Protein AF-A0A7Y2ECC3-F1 (afdb_monomer)

Solvent-accessible surface area (backbone atoms only — not comparable to full-atom values): 11759 Å² total; per-residue (Å²): 111,50,50,97,61,67,85,50,42,49,55,40,60,74,84,78,66,87,75,62,54,93,96,54,94,64,68,82,74,49,74,46,76,56,89,83,67,65,79,76,57,66,46,57,36,38,43,61,64,88,77,79,67,99,61,85,62,41,43,89,95,69,40,64,71,30,45,67,50,80,45,74,49,76,59,85,49,48,80,65,73,50,72,47,57,42,48,56,25,43,60,49,58,33,23,77,38,70,95,42,45,78,42,28,69,41,73,76,70,75,48,50,51,32,32,36,30,35,73,39,89,88,53,85,84,56,41,40,29,29,36,32,53,33,91,93,42,42,62,39,56,59,69,70,44,39,36,34,59,40,52,82,83,38,30,49,49,58,81,59,74,56,39,52,40,57,85,71,42,43,26,42,72,78,46,38,32,53,38,72,95,68,23,32,40,40,39,33,30,36,37,53,94,63,33,42,28,38,40,35,38,36,50,115

Radius of gyration: 26.43 Å; Cα contacts (8 Å, |Δi|>4): 432; chains: 1; bounding box: 62×34×68 Å

Foldseek 3Di:
DDKPDPVQWDKPVNVLDDDQDPPGDDDDIDIGGDDDQDPPAKIKDKQFDPDDDPQQPADPPPDSNHGIDIDMDGDPHFDAPCVLQFAKWAKDKAFCDDPRHGDDPCVVVVFGWMWGWDFDPPDPSSFKIFIDTDPPGQDAWDGRWMWGQDGVVQFIHTPDAQTCGRVPFTFGFPGWGDDSVFSKIKTWGDGHPPHIMIMMIGDD

Nearest PDB structures (foldseek):
  5fq3-assembly4_D  TM=5.318E-01  e=2.262E-02  Bacteroides thetaiotaomicron
  4fbo-assembly2_B  TM=3.365E-01  e=3.313E-01  Pseudomonas fluorescens Pf0-1
  4gu8-assembly1_A  TM=2.555E-01  e=1.649E-01  Burkholderia oklahomensis
  9bhs-assembly2_B  TM=3.634E-01  e=1.846E+00  Homo sapiens

Sequence (204 aa):
VTASDPSRFTVEPSNGTLTIPAGQFSADITITPIDNVLVDGNMDIVLEITSGSSVPAGIGGEGLQAATKTITLVDDDCPVDLAQFTGTFDVDEVFTSGLNEGLTLAGAFGQSYQLELTAQPGDATGTKVVITNSPGFDQYIPDGTVFTLQACPGTVDWETNPLNIGLFADMTIEVSTFNEGQGTVIADGPLGGFGPYQFVLSKQ

Secondary structure (DSSP, 8-state):
-EES-GGGEEEESTTS-----TT-S----EEEE---S-----EEEEEE-----SS----TTT-TT--EEEEEEPP------GGGGSEEEEEEEEE-SSTTTT--HHHHHT---EEEEEEPTT-SSS-EEEEEEPTTS---S-TTEEEEEETTTTEEEESSSSEEETTTEEE--SEEEEEGGGTEEEEEEEBTTS-EEEEEEEE-

pLDDT: mean 94.9, std 4.39, range [78.12, 98.81]

Mean predicted aligned error: 5.56 Å

Structure (mmCIF, N/CA/C/O backbone):
data_AF-A0A7Y2ECC3-F1
#
_entry.id   AF-A0A7Y2ECC3-F1
#
loop_
_atom_site.group_PDB
_atom_site.id
_atom_site.type_symbol
_atom_site.label_atom_id
_atom_site.label_alt_id
_atom_site.label_comp_id
_atom_site.label_asym_id
_atom_site.label_entity_id
_atom_site.label_seq_id
_atom_site.pdbx_PDB_ins_code
_atom_site.Cartn_x
_atom_site.Cartn_y
_atom_site.Cartn_z
_atom_site.occupancy
_atom_site.B_iso_or_equiv
_atom_site.auth_seq_id
_atom_site.auth_comp_id
_atom_site.auth_asym_id
_atom_site.auth_atom_id
_atom_site.pdbx_PDB_model_num
ATOM 1 N N . VAL A 1 1 ? 16.654 0.103 -31.855 1.00 91.25 1 VAL A N 1
ATOM 2 C CA . VAL A 1 1 ? 15.725 -0.107 -30.724 1.00 91.25 1 VAL A CA 1
ATOM 3 C C . VAL A 1 1 ? 14.415 0.548 -31.085 1.00 91.25 1 VAL A C 1
ATOM 5 O O . VAL A 1 1 ? 14.443 1.698 -31.508 1.00 91.25 1 VAL A O 1
ATOM 8 N N . THR A 1 2 ? 13.309 -0.177 -30.997 1.00 93.75 2 THR A N 1
ATOM 9 C CA . THR A 1 2 ? 11.970 0.335 -31.309 1.00 93.75 2 THR A CA 1
ATOM 10 C C . THR A 1 2 ? 11.015 0.011 -30.165 1.00 93.75 2 THR A C 1
ATOM 12 O O . THR A 1 2 ? 11.174 -1.003 -29.496 1.00 93.75 2 THR A O 1
ATOM 15 N N . ALA A 1 3 ? 10.056 0.898 -29.918 1.00 96.00 3 ALA A N 1
ATOM 16 C CA . ALA A 1 3 ? 9.007 0.753 -28.911 1.00 96.00 3 ALA A CA 1
ATOM 17 C C . ALA A 1 3 ? 7.821 1.643 -29.313 1.00 96.00 3 ALA A C 1
ATOM 19 O O . ALA A 1 3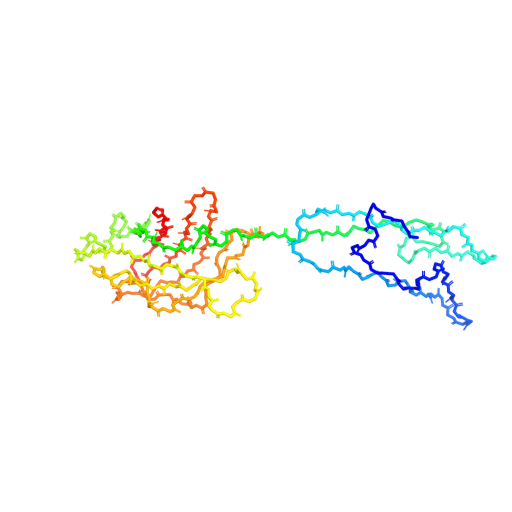 ? 8.002 2.575 -30.104 1.00 96.00 3 ALA A O 1
ATOM 20 N N . SER A 1 4 ? 6.626 1.376 -28.783 1.00 95.31 4 SER A N 1
ATOM 21 C CA . SER A 1 4 ? 5.452 2.232 -29.017 1.00 95.31 4 SER A CA 1
ATOM 22 C C . SER A 1 4 ? 5.589 3.613 -28.374 1.00 95.31 4 SER A C 1
ATOM 24 O O . SER A 1 4 ? 5.059 4.579 -28.916 1.00 95.31 4 SER A O 1
ATOM 26 N N . ASP A 1 5 ? 6.333 3.707 -27.270 1.00 95.62 5 ASP A N 1
ATOM 27 C CA . ASP A 1 5 ? 6.647 4.954 -26.577 1.00 95.62 5 ASP A CA 1
ATOM 28 C C . ASP A 1 5 ? 8.124 4.996 -26.126 1.00 95.62 5 ASP A C 1
ATOM 30 O O . ASP A 1 5 ? 8.483 4.520 -25.047 1.00 95.62 5 ASP A O 1
ATOM 34 N N . PRO A 1 6 ? 9.023 5.575 -26.942 1.00 94.44 6 PRO A N 1
ATOM 35 C CA . PRO A 1 6 ? 10.434 5.727 -26.592 1.00 94.44 6 PRO A CA 1
ATOM 36 C C . PRO A 1 6 ? 10.713 6.708 -25.446 1.00 94.44 6 PRO A C 1
ATOM 38 O O . PRO A 1 6 ? 11.866 6.826 -25.044 1.00 94.44 6 PRO A O 1
ATOM 41 N N . SER A 1 7 ? 9.714 7.447 -24.949 1.00 95.12 7 SER A N 1
ATOM 42 C CA . SER A 1 7 ? 9.914 8.414 -23.864 1.00 95.12 7 SER A CA 1
ATOM 43 C C . SER A 1 7 ? 9.974 7.772 -22.476 1.00 95.12 7 SER A C 1
ATOM 45 O O . SER A 1 7 ? 10.419 8.424 -21.540 1.00 95.12 7 SER A O 1
ATOM 47 N N . ARG A 1 8 ? 9.601 6.490 -22.353 1.00 95.12 8 ARG A N 1
ATOM 48 C CA . ARG A 1 8 ? 9.550 5.735 -21.086 1.00 95.12 8 ARG A CA 1
ATOM 49 C C . ARG A 1 8 ? 10.850 5.006 -20.730 1.00 95.12 8 ARG A C 1
ATOM 51 O O . ARG A 1 8 ? 10.912 4.275 -19.745 1.00 95.12 8 ARG A O 1
ATOM 58 N N . PHE A 1 9 ? 11.901 5.162 -21.532 1.00 96.94 9 PHE A N 1
ATOM 59 C CA . PHE A 1 9 ? 13.217 4.594 -21.248 1.00 96.94 9 PHE A CA 1
ATOM 60 C C . PHE A 1 9 ? 14.331 5.387 -21.921 1.00 96.94 9 PHE A C 1
ATOM 62 O O . PHE A 1 9 ? 14.126 6.130 -22.877 1.00 96.94 9 PHE A O 1
ATOM 69 N N . THR A 1 10 ? 15.551 5.172 -21.448 1.00 97.12 10 THR A N 1
ATOM 70 C CA . THR A 1 10 ? 16.769 5.605 -22.134 1.00 97.12 10 THR A CA 1
ATOM 71 C C . THR A 1 10 ? 17.561 4.397 -22.613 1.00 97.12 10 THR A C 1
ATOM 73 O O . THR A 1 10 ? 17.442 3.300 -22.063 1.00 97.12 10 THR A O 1
ATOM 76 N N . VAL A 1 11 ? 18.357 4.591 -23.666 1.00 96.75 11 VAL A N 1
ATOM 77 C CA . VAL A 1 11 ? 19.237 3.562 -24.228 1.00 96.75 11 VAL A CA 1
ATOM 78 C C . VAL A 1 11 ? 20.647 4.110 -24.320 1.00 96.75 11 VAL A C 1
ATOM 80 O O . VAL A 1 11 ? 20.847 5.191 -24.873 1.00 96.75 11 VAL A O 1
ATOM 83 N N . GLU A 1 12 ? 21.616 3.326 -23.858 1.00 96.06 12 GLU A N 1
ATOM 84 C CA . GLU A 1 12 ? 23.037 3.583 -24.063 1.00 96.06 12 GLU A CA 1
ATOM 85 C C . GLU A 1 12 ? 23.709 2.348 -24.695 1.00 96.06 12 GLU A C 1
ATOM 87 O O . GLU A 1 12 ? 23.548 1.245 -24.169 1.00 96.06 12 GLU A O 1
ATOM 92 N N . PRO A 1 13 ? 24.441 2.481 -25.820 1.00 94.81 13 PRO A N 1
ATOM 93 C CA . PRO A 1 13 ? 24.731 3.715 -26.548 1.00 94.81 13 PRO A CA 1
ATOM 94 C C . PRO A 1 13 ? 23.525 4.290 -27.304 1.00 94.81 13 PRO A C 1
ATOM 96 O O . PRO A 1 13 ? 22.873 3.611 -28.100 1.00 94.81 13 PRO A O 1
ATOM 99 N N . SER A 1 14 ? 23.273 5.585 -27.107 1.00 92.62 14 SER A N 1
ATOM 100 C CA . SER A 1 14 ? 22.143 6.305 -27.723 1.00 92.62 14 SER A CA 1
ATOM 101 C C . SER A 1 14 ? 22.255 6.495 -29.244 1.00 92.62 14 SER A C 1
ATOM 103 O O . SER A 1 14 ? 21.263 6.767 -29.918 1.00 92.62 14 SER A O 1
ATOM 105 N N . ASN A 1 15 ? 23.450 6.316 -29.819 1.00 91.31 15 ASN A N 1
ATOM 106 C CA . ASN A 1 15 ? 23.702 6.470 -31.257 1.00 91.31 15 ASN A CA 1
ATOM 107 C C . ASN A 1 15 ? 23.331 5.230 -32.098 1.00 91.31 15 ASN A C 1
ATOM 109 O O . ASN A 1 15 ? 23.541 5.231 -33.312 1.00 91.31 15 ASN A O 1
ATOM 113 N N . GLY A 1 16 ? 22.837 4.158 -31.468 1.00 89.50 16 GLY A N 1
ATOM 114 C CA . GLY A 1 16 ? 22.443 2.923 -32.150 1.00 89.50 16 GLY A CA 1
ATOM 115 C C . GLY A 1 16 ? 23.604 2.099 -32.719 1.00 89.50 16 GLY A C 1
ATOM 116 O O . GLY A 1 16 ? 23.362 1.177 -33.492 1.00 89.50 16 GLY A O 1
ATOM 117 N N . THR A 1 17 ? 24.853 2.410 -32.357 1.00 90.94 17 THR A N 1
ATOM 118 C CA . THR A 1 17 ? 26.044 1.655 -32.766 1.00 90.94 17 THR A CA 1
ATOM 119 C C . THR A 1 17 ? 26.731 1.063 -31.545 1.00 90.94 17 THR A C 1
ATOM 121 O O . THR A 1 17 ? 27.202 1.789 -30.674 1.00 90.94 17 THR A O 1
ATOM 124 N N . LEU A 1 18 ? 26.861 -0.262 -31.515 1.00 92.19 18 LEU A N 1
ATOM 125 C CA . LEU A 1 18 ? 27.585 -0.977 -30.470 1.00 92.19 18 LEU A CA 1
ATOM 126 C C . LEU A 1 18 ? 28.941 -1.451 -31.006 1.00 92.19 18 LEU A C 1
ATOM 128 O O . LEU A 1 18 ? 29.005 -2.133 -32.027 1.00 92.19 18 LEU A O 1
ATOM 132 N N . THR A 1 19 ? 30.029 -1.103 -30.318 1.00 92.00 19 THR A N 1
ATOM 133 C CA . THR A 1 19 ? 31.384 -1.557 -30.668 1.00 92.00 19 THR A CA 1
ATOM 134 C C . THR A 1 19 ? 31.859 -2.585 -29.653 1.00 92.00 19 THR A C 1
ATOM 136 O O . THR A 1 19 ? 31.941 -2.275 -28.470 1.00 92.00 19 THR A O 1
ATOM 139 N N . ILE A 1 20 ? 32.230 -3.778 -30.121 1.00 92.25 20 ILE A N 1
ATOM 140 C CA . ILE A 1 20 ? 32.943 -4.776 -29.314 1.00 92.25 20 ILE A CA 1
ATOM 141 C C . ILE A 1 20 ? 34.449 -4.499 -29.462 1.00 92.25 20 ILE A C 1
ATOM 143 O O . ILE A 1 20 ? 34.971 -4.629 -30.574 1.00 92.25 20 ILE A O 1
ATOM 147 N N . PRO A 1 21 ? 35.165 -4.076 -28.401 1.00 92.00 21 PRO A N 1
ATOM 148 C CA . PRO A 1 21 ? 36.587 -3.758 -28.499 1.00 92.00 21 PRO A CA 1
ATOM 149 C C . PRO A 1 21 ? 37.442 -4.976 -28.869 1.00 92.00 21 PRO A C 1
ATOM 151 O O . PRO A 1 21 ? 37.099 -6.119 -28.566 1.00 92.00 21 PRO A O 1
ATOM 154 N N . ALA A 1 22 ? 38.606 -4.738 -29.478 1.00 91.00 22 ALA A N 1
ATOM 155 C CA . ALA A 1 22 ? 39.544 -5.811 -29.795 1.00 91.00 22 ALA A CA 1
ATOM 156 C C . ALA A 1 22 ? 39.944 -6.592 -28.529 1.00 91.00 22 ALA A C 1
ATOM 158 O O . ALA A 1 22 ? 40.306 -6.006 -27.509 1.00 91.00 22 ALA A O 1
ATOM 159 N N . GLY A 1 23 ? 39.882 -7.921 -28.611 1.00 92.75 23 GLY A N 1
ATOM 160 C CA . GLY A 1 23 ? 40.144 -8.812 -27.478 1.00 92.75 23 GLY A CA 1
ATOM 161 C C . GLY A 1 23 ? 38.952 -9.028 -26.538 1.00 92.75 23 GLY A C 1
ATOM 162 O O . GLY A 1 23 ? 39.093 -9.799 -25.594 1.00 92.75 23 GLY A O 1
ATOM 163 N N . GLN A 1 24 ? 37.798 -8.401 -26.794 1.00 94.38 24 GLN A N 1
ATOM 164 C CA . GLN A 1 24 ? 36.543 -8.661 -26.081 1.00 94.38 24 GLN A CA 1
ATOM 165 C C . GLN A 1 24 ? 35.607 -9.559 -26.897 1.00 94.38 24 GLN A C 1
ATOM 167 O O . GLN A 1 24 ? 35.694 -9.622 -28.124 1.00 94.38 24 GLN A O 1
ATOM 172 N N . PHE A 1 25 ? 34.701 -10.246 -26.198 1.00 90.38 25 PHE A N 1
ATOM 173 C CA . PHE A 1 25 ? 33.687 -11.122 -26.802 1.00 90.38 25 PHE A CA 1
ATOM 174 C C . PHE A 1 25 ? 32.274 -10.528 -26.776 1.00 90.38 25 PHE A C 1
ATOM 176 O O . PHE A 1 25 ? 31.393 -11.026 -27.471 1.00 90.38 25 PHE A O 1
ATOM 183 N N . SER A 1 26 ? 32.054 -9.476 -25.990 1.00 92.94 26 SER A N 1
ATOM 184 C CA . SER A 1 26 ? 30.759 -8.822 -25.830 1.00 92.94 26 SER A CA 1
ATOM 185 C C . SER A 1 26 ? 30.927 -7.323 -25.598 1.00 92.94 26 SER A C 1
ATOM 187 O O . SER A 1 26 ? 32.009 -6.834 -25.269 1.00 92.94 26 SER A O 1
ATOM 189 N N . ALA A 1 27 ? 29.828 -6.608 -25.789 1.00 93.75 27 ALA A N 1
ATOM 190 C CA . ALA A 1 27 ? 29.618 -5.243 -25.344 1.00 93.75 27 ALA A CA 1
ATOM 191 C C . ALA A 1 27 ? 28.153 -5.127 -24.912 1.00 93.75 27 ALA A C 1
ATOM 193 O O . ALA A 1 27 ? 27.316 -5.909 -25.374 1.00 93.75 27 ALA A O 1
ATOM 194 N N . ASP A 1 28 ? 27.859 -4.166 -24.046 1.00 94.31 28 ASP A N 1
ATOM 195 C CA . ASP A 1 28 ? 26.548 -4.053 -23.416 1.00 94.31 28 ASP A CA 1
ATOM 196 C C . ASP A 1 28 ? 25.720 -2.925 -24.035 1.00 94.31 28 ASP A C 1
ATOM 198 O O . ASP A 1 28 ? 26.243 -1.881 -24.430 1.00 94.31 28 ASP A O 1
ATOM 202 N N . ILE A 1 29 ? 24.410 -3.156 -24.101 1.00 93.81 29 ILE A N 1
ATOM 203 C CA . ILE A 1 29 ? 23.403 -2.120 -24.325 1.00 93.81 29 ILE A CA 1
ATOM 204 C C . ILE A 1 29 ? 22.640 -1.989 -23.014 1.00 93.81 29 ILE A C 1
ATOM 206 O O . ILE A 1 29 ? 22.035 -2.958 -22.554 1.00 93.81 29 ILE A O 1
ATOM 210 N N . THR A 1 30 ? 22.655 -0.799 -22.430 1.00 95.50 30 THR A N 1
ATOM 211 C CA . THR A 1 30 ? 21.897 -0.494 -21.220 1.00 95.50 30 THR A CA 1
ATOM 212 C C . THR A 1 30 ? 20.567 0.121 -21.616 1.00 95.50 30 THR A C 1
ATOM 214 O O . THR A 1 30 ? 20.534 1.136 -22.311 1.00 95.50 30 THR A O 1
ATOM 217 N N . ILE A 1 31 ? 19.475 -0.489 -21.164 1.00 95.25 31 ILE A N 1
ATOM 218 C CA . ILE A 1 31 ? 18.131 0.081 -21.233 1.00 95.25 31 ILE A CA 1
ATOM 219 C C . ILE A 1 31 ? 17.732 0.442 -19.809 1.00 95.25 31 ILE A C 1
ATOM 221 O O . ILE A 1 31 ? 17.683 -0.439 -18.952 1.00 95.25 31 ILE A O 1
ATOM 225 N N . THR A 1 32 ? 17.451 1.718 -19.566 1.00 96.50 32 THR A N 1
ATOM 226 C CA . THR A 1 32 ? 17.039 2.212 -18.248 1.00 96.50 32 THR A CA 1
ATOM 227 C C . THR A 1 32 ? 15.596 2.698 -18.339 1.00 96.50 32 THR A C 1
ATOM 229 O O . THR A 1 32 ? 15.369 3.710 -19.012 1.00 96.50 32 THR A O 1
ATOM 232 N N . PRO A 1 33 ? 14.629 2.004 -17.710 1.00 96.25 33 PRO A N 1
ATOM 233 C CA . PRO A 1 33 ? 13.256 2.491 -17.586 1.00 96.25 33 PRO A CA 1
ATOM 234 C C . PRO A 1 33 ? 13.215 3.855 -16.888 1.00 96.25 33 PRO A C 1
ATOM 236 O O . PRO A 1 33 ? 14.070 4.149 -16.049 1.00 96.25 33 PRO A O 1
ATOM 239 N N . ILE A 1 34 ? 12.238 4.687 -17.239 1.00 95.81 34 ILE A N 1
ATOM 240 C CA . ILE A 1 34 ? 11.955 5.944 -16.545 1.00 95.81 34 ILE A CA 1
ATOM 241 C C . ILE A 1 34 ? 10.715 5.725 -15.684 1.00 95.81 34 ILE A C 1
ATOM 243 O O . ILE A 1 34 ? 9.610 5.604 -16.207 1.00 95.81 34 ILE A O 1
ATOM 247 N N . ASP A 1 35 ? 10.946 5.666 -14.377 1.00 91.88 35 ASP A N 1
ATOM 248 C CA . ASP A 1 35 ? 9.913 5.523 -13.353 1.00 91.88 35 ASP A CA 1
ATOM 249 C C . ASP A 1 35 ? 9.017 6.772 -13.294 1.00 91.88 35 ASP A C 1
ATOM 251 O O . ASP A 1 35 ? 9.516 7.901 -13.430 1.00 91.88 35 ASP A O 1
ATOM 255 N N . ASN A 1 36 ? 7.705 6.580 -13.146 1.00 88.69 36 ASN A N 1
ATOM 256 C CA . ASN A 1 36 ? 6.743 7.675 -13.071 1.00 88.69 36 ASN A CA 1
ATOM 257 C C . ASN A 1 36 ? 5.558 7.354 -12.129 1.00 88.69 36 ASN A C 1
ATOM 259 O O . ASN A 1 36 ? 5.802 6.805 -11.069 1.00 88.69 36 ASN A O 1
ATOM 263 N N . VAL A 1 37 ? 4.357 7.891 -12.383 1.00 84.94 37 VAL A N 1
ATOM 264 C CA . VAL A 1 37 ? 3.155 7.680 -11.533 1.00 84.94 37 VAL A CA 1
ATOM 265 C C . VAL A 1 37 ? 1.890 7.441 -12.368 1.00 84.94 37 VAL A C 1
ATOM 267 O O . VAL A 1 37 ? 0.762 7.535 -11.872 1.00 84.94 37 VAL A O 1
ATOM 270 N N . LEU A 1 38 ? 2.050 7.276 -13.679 1.00 89.12 38 LEU A N 1
ATOM 271 C CA . LEU A 1 38 ? 0.967 7.217 -14.644 1.00 89.12 38 LEU A CA 1
ATOM 272 C C . LEU A 1 38 ? 0.729 5.765 -15.013 1.00 89.12 38 LEU A C 1
ATOM 274 O O . LEU A 1 38 ? 1.624 5.095 -15.501 1.00 89.12 38 LEU A O 1
ATOM 278 N N . VAL A 1 39 ? -0.528 5.341 -14.919 1.00 91.06 39 VAL A N 1
ATOM 279 C CA . VAL A 1 39 ? -0.952 4.032 -15.423 1.00 91.06 39 VAL A CA 1
ATOM 280 C C . VAL A 1 39 ? -0.979 4.071 -16.949 1.00 91.06 39 VAL A C 1
ATOM 282 O O . VAL A 1 39 ? -1.996 4.395 -17.572 1.00 91.06 39 VAL A O 1
ATOM 285 N N . ASP A 1 40 ? 0.165 3.798 -17.557 1.00 92.00 40 ASP A N 1
ATOM 286 C CA . ASP A 1 40 ? 0.379 3.815 -19.002 1.00 92.00 40 ASP A CA 1
ATOM 287 C C . ASP A 1 40 ? 0.584 2.401 -19.583 1.00 92.00 40 ASP A C 1
ATOM 289 O O . ASP A 1 40 ? 0.674 2.231 -20.805 1.00 92.00 40 ASP A O 1
ATOM 293 N N . GLY A 1 41 ? 0.543 1.379 -18.721 1.00 93.19 41 GLY A N 1
ATOM 294 C CA . GLY A 1 41 ? 0.499 -0.034 -19.066 1.00 93.19 41 GLY A CA 1
ATOM 295 C C . GLY A 1 41 ? 1.826 -0.602 -19.566 1.00 93.19 41 GLY A C 1
ATOM 296 O O . GLY A 1 41 ? 2.784 0.107 -19.882 1.00 93.19 41 GLY A O 1
ATOM 297 N N . ASN A 1 42 ? 1.888 -1.930 -19.664 1.00 95.62 42 ASN A N 1
ATOM 298 C CA . ASN A 1 42 ? 3.091 -2.615 -20.136 1.00 95.62 42 ASN A CA 1
ATOM 299 C C . ASN A 1 42 ? 3.408 -2.257 -21.591 1.00 95.62 42 ASN A C 1
ATOM 301 O O . ASN A 1 42 ? 2.515 -2.097 -22.427 1.00 95.62 42 ASN A O 1
ATOM 305 N N . MET A 1 43 ? 4.696 -2.226 -21.915 1.00 96.12 43 MET A N 1
ATOM 306 C CA . MET A 1 43 ? 5.175 -1.923 -23.256 1.00 96.12 43 MET A CA 1
ATOM 307 C C . MET A 1 43 ? 6.344 -2.820 -23.643 1.00 96.12 43 MET A C 1
ATOM 309 O O . MET A 1 43 ? 7.224 -3.101 -22.837 1.00 96.12 43 MET A O 1
ATOM 313 N N . ASP A 1 44 ? 6.406 -3.196 -24.916 1.00 97.44 44 ASP A N 1
ATOM 314 C CA . ASP A 1 44 ? 7.536 -3.933 -25.466 1.00 97.44 44 ASP A CA 1
ATOM 315 C C . ASP A 1 44 ? 8.577 -3.005 -26.107 1.00 97.44 44 ASP A C 1
ATOM 317 O O . ASP A 1 44 ? 8.268 -2.130 -26.921 1.00 97.44 44 ASP A O 1
ATOM 321 N N . ILE A 1 45 ? 9.839 -3.266 -25.781 1.00 97.06 45 ILE A N 1
ATOM 322 C CA . ILE A 1 45 ? 11.025 -2.734 -26.439 1.00 97.06 45 ILE A CA 1
ATOM 323 C C . ILE A 1 45 ? 11.629 -3.839 -27.299 1.00 97.06 45 ILE A C 1
ATOM 325 O O . ILE A 1 45 ? 11.996 -4.906 -26.807 1.00 97.06 45 ILE A O 1
ATOM 329 N N . VAL A 1 46 ? 11.804 -3.565 -28.586 1.00 95.69 46 VAL A N 1
ATOM 330 C CA . VAL A 1 46 ? 12.444 -4.476 -29.531 1.00 95.69 46 VAL A CA 1
ATOM 331 C C . VAL A 1 46 ? 13.869 -4.006 -29.816 1.00 95.69 46 VAL A C 1
ATOM 333 O O . VAL A 1 46 ? 14.123 -2.922 -30.357 1.00 95.69 46 VAL A O 1
ATOM 336 N N . LEU A 1 47 ? 14.827 -4.851 -29.446 1.00 93.81 47 LEU A N 1
ATOM 337 C CA . LEU A 1 47 ? 16.215 -4.765 -29.873 1.00 93.81 47 LEU A CA 1
ATOM 338 C C . LEU A 1 47 ? 16.368 -5.526 -31.185 1.00 93.81 47 LEU A C 1
ATOM 340 O O . LEU A 1 47 ? 16.005 -6.696 -31.256 1.00 93.81 47 LEU A O 1
ATOM 344 N N . GLU A 1 48 ? 16.934 -4.877 -32.200 1.00 93.56 48 GLU A N 1
ATOM 345 C CA . GLU A 1 48 ? 17.212 -5.483 -33.502 1.00 93.56 48 GLU A CA 1
ATOM 346 C C . GLU A 1 48 ? 18.634 -5.133 -33.957 1.00 93.56 48 GLU A C 1
ATOM 348 O O . GLU A 1 48 ? 19.020 -3.960 -33.971 1.00 93.56 48 GLU A O 1
ATOM 353 N N . ILE A 1 49 ? 19.404 -6.149 -34.346 1.00 91.62 49 ILE A N 1
ATOM 354 C CA . ILE A 1 49 ? 20.690 -6.005 -35.028 1.00 91.62 49 ILE A CA 1
ATOM 355 C C . ILE A 1 49 ? 20.400 -5.865 -36.524 1.00 91.62 49 ILE A C 1
ATOM 357 O O . ILE A 1 49 ? 20.180 -6.848 -37.226 1.00 91.62 49 ILE A O 1
ATOM 361 N N . THR A 1 50 ? 20.402 -4.631 -37.020 1.00 89.12 50 THR A N 1
ATOM 362 C CA . THR A 1 50 ? 20.076 -4.325 -38.425 1.00 89.12 50 THR A CA 1
ATOM 363 C C . THR A 1 50 ? 21.271 -4.459 -39.366 1.00 89.12 50 THR A C 1
ATOM 365 O O . THR A 1 50 ? 21.113 -4.625 -40.574 1.00 89.12 50 THR A O 1
ATOM 368 N N . SER A 1 51 ? 22.486 -4.373 -38.827 1.00 83.94 51 SER A N 1
ATOM 369 C CA . SER A 1 51 ? 23.733 -4.559 -39.564 1.00 83.94 51 SER A CA 1
ATOM 370 C C . SER A 1 51 ? 24.851 -4.977 -38.613 1.00 83.94 51 SER A C 1
ATOM 372 O O . SER A 1 51 ? 24.812 -4.679 -37.419 1.00 83.94 51 SER A O 1
ATOM 374 N N . GLY A 1 52 ? 25.842 -5.693 -39.140 1.00 79.38 52 GLY A N 1
ATOM 375 C CA . GLY A 1 52 ? 26.971 -6.200 -38.369 1.00 79.38 52 GLY A CA 1
ATOM 376 C C . GLY A 1 52 ? 28.254 -6.239 -39.191 1.00 79.38 52 GLY A C 1
ATOM 377 O O . GLY A 1 52 ? 28.266 -5.943 -40.387 1.00 79.38 52 GLY A O 1
ATOM 378 N N . SER A 1 53 ? 29.353 -6.602 -38.532 1.00 78.12 53 SER A N 1
ATOM 379 C CA . SER A 1 53 ? 30.627 -6.862 -39.206 1.00 78.12 53 SER A CA 1
ATOM 380 C C . SER A 1 53 ? 30.604 -8.210 -39.948 1.00 78.12 53 SER A C 1
ATOM 382 O O . SER A 1 53 ? 29.631 -8.956 -39.882 1.00 78.12 53 SER A O 1
ATOM 384 N N . SER A 1 54 ? 31.701 -8.574 -40.618 1.00 80.50 54 SER A N 1
ATOM 385 C CA . SER A 1 54 ? 31.867 -9.916 -41.203 1.00 80.50 54 SER A CA 1
ATOM 386 C C . SER A 1 54 ? 31.959 -11.042 -40.162 1.00 80.50 54 SER A C 1
ATOM 388 O O . SER A 1 54 ? 31.979 -12.214 -40.531 1.00 80.50 54 SER A O 1
ATOM 390 N N . VAL A 1 55 ? 32.078 -10.702 -38.875 1.00 81.81 55 VAL A N 1
ATOM 391 C CA . VAL A 1 55 ? 32.093 -11.656 -37.764 1.00 81.81 55 VAL A CA 1
ATOM 392 C C . VAL A 1 55 ? 30.655 -11.873 -37.280 1.00 81.81 55 VAL A C 1
ATOM 394 O O . VAL A 1 55 ? 29.986 -10.882 -36.975 1.00 81.81 55 VAL A O 1
ATOM 397 N N . PRO A 1 56 ? 30.176 -13.131 -37.177 1.00 83.75 56 PRO A N 1
ATOM 398 C CA . PRO A 1 56 ? 28.866 -13.425 -36.608 1.00 83.75 56 PRO A CA 1
ATOM 399 C C . PRO A 1 56 ? 28.736 -12.857 -35.194 1.00 83.75 56 PRO A C 1
ATOM 401 O O . PRO A 1 56 ? 29.582 -13.112 -34.336 1.00 83.75 56 PRO A O 1
ATOM 404 N N . ALA A 1 57 ? 27.669 -12.101 -34.967 1.00 87.38 57 ALA A N 1
ATOM 405 C CA . ALA A 1 57 ? 27.299 -11.557 -33.673 1.00 87.38 57 ALA A CA 1
ATOM 406 C C . ALA A 1 57 ? 25.799 -11.770 -33.459 1.00 87.38 57 ALA A C 1
ATOM 408 O O . ALA A 1 57 ? 25.016 -11.753 -34.410 1.00 87.38 57 ALA A O 1
ATOM 409 N N . GLY A 1 58 ? 25.411 -11.949 -32.203 1.00 90.00 58 GLY A N 1
ATOM 410 C CA . GLY A 1 58 ? 24.021 -12.110 -31.814 1.00 90.00 58 GLY A CA 1
ATOM 411 C C . GLY A 1 58 ? 23.788 -11.608 -30.399 1.00 90.00 58 GLY A C 1
ATOM 412 O O . GLY A 1 58 ? 24.723 -11.212 -29.700 1.00 90.00 58 GLY A O 1
ATOM 413 N N . ILE A 1 59 ? 22.528 -11.599 -29.991 1.00 90.62 59 ILE A N 1
ATOM 414 C CA . ILE A 1 59 ? 22.129 -11.085 -28.684 1.00 90.62 59 ILE A CA 1
ATOM 415 C C . ILE A 1 59 ? 22.531 -12.077 -27.584 1.00 90.62 59 ILE A C 1
ATOM 417 O O . ILE A 1 59 ? 22.302 -13.287 -27.687 1.00 90.62 59 ILE A O 1
ATOM 421 N N . GLY A 1 60 ? 23.147 -11.557 -26.518 1.00 86.62 60 GLY A N 1
ATOM 422 C CA . GLY A 1 60 ? 23.583 -12.350 -25.370 1.00 86.62 60 GLY A CA 1
ATOM 423 C C . GLY A 1 60 ? 22.439 -13.184 -24.787 1.00 86.62 60 GLY A C 1
ATOM 424 O O . GLY A 1 60 ? 21.345 -12.673 -24.549 1.00 86.62 60 GLY A O 1
ATOM 425 N N . GLY A 1 61 ? 22.688 -14.479 -24.585 1.00 85.50 61 GLY A N 1
ATOM 426 C CA . GLY A 1 61 ? 21.689 -15.439 -24.101 1.00 85.50 61 GLY A CA 1
ATOM 427 C C . GLY A 1 61 ? 20.741 -15.999 -25.171 1.00 85.50 61 GLY A C 1
ATOM 428 O O . GLY A 1 61 ? 20.181 -17.065 -24.950 1.00 85.50 61 GLY A O 1
ATOM 429 N N . GLU A 1 62 ? 20.624 -15.361 -26.340 1.00 86.56 62 GLU A N 1
ATOM 430 C CA . GLU A 1 62 ? 19.707 -15.776 -27.419 1.00 86.56 62 GLU A CA 1
ATOM 431 C C . GLU A 1 62 ? 20.414 -16.580 -28.529 1.00 86.56 62 GLU A C 1
ATOM 433 O O . GLU A 1 62 ? 19.789 -17.340 -29.268 1.00 86.56 62 GLU A O 1
ATOM 438 N N . GLY A 1 63 ? 21.740 -16.438 -28.646 1.00 84.38 63 GLY A N 1
ATOM 439 C CA . GLY A 1 63 ? 22.589 -17.219 -29.552 1.00 84.38 63 GLY A CA 1
ATOM 440 C C . GLY A 1 63 ? 23.366 -16.379 -30.570 1.00 84.38 63 GLY A C 1
ATOM 441 O O . GLY A 1 63 ? 23.066 -15.215 -30.811 1.00 84.38 63 GLY A O 1
ATOM 442 N N . LEU A 1 64 ? 24.371 -16.994 -31.207 1.00 80.25 64 LEU A N 1
ATOM 443 C CA . LEU A 1 64 ? 25.373 -16.335 -32.072 1.00 80.25 64 LEU A CA 1
ATOM 444 C C . LEU A 1 64 ? 24.821 -15.643 -33.333 1.00 80.25 64 LEU A C 1
ATOM 446 O O . LEU A 1 64 ? 25.566 -14.928 -33.995 1.00 80.25 64 LEU A O 1
ATOM 450 N N . GLN A 1 65 ? 23.555 -15.873 -33.684 1.00 83.12 65 GLN A N 1
ATOM 451 C CA . GLN A 1 65 ? 22.888 -15.269 -34.845 1.00 83.12 65 GLN A CA 1
ATOM 452 C C . GLN A 1 65 ? 21.478 -14.761 -34.513 1.00 83.12 65 GLN A C 1
ATOM 454 O O . GLN A 1 65 ? 20.679 -14.507 -35.413 1.00 83.12 65 GLN A O 1
ATOM 459 N N . ALA A 1 66 ? 21.144 -14.645 -33.225 1.00 85.50 66 ALA A N 1
ATOM 460 C CA . ALA A 1 66 ? 19.897 -14.024 -32.816 1.00 85.50 66 ALA A CA 1
ATOM 461 C C . ALA A 1 66 ? 19.987 -12.519 -33.082 1.00 85.50 66 ALA A C 1
ATOM 463 O O . ALA A 1 66 ? 20.808 -11.829 -32.477 1.00 85.50 66 ALA A O 1
ATOM 464 N N . ALA A 1 67 ? 19.158 -12.031 -34.003 1.00 90.06 67 ALA A N 1
ATOM 465 C CA . ALA A 1 67 ? 19.142 -10.629 -34.408 1.00 90.06 67 ALA A CA 1
ATOM 466 C C . ALA A 1 67 ? 18.101 -9.800 -33.653 1.00 90.06 67 ALA A C 1
ATOM 468 O O . ALA A 1 67 ? 18.174 -8.578 -33.705 1.00 90.06 67 ALA A O 1
ATOM 469 N N . THR A 1 68 ? 17.155 -10.432 -32.954 1.00 92.44 68 THR A N 1
ATOM 470 C CA . THR A 1 68 ? 16.029 -9.738 -32.322 1.00 92.44 68 THR A CA 1
ATOM 471 C C . THR A 1 68 ? 15.808 -10.229 -30.899 1.00 92.44 68 THR A C 1
ATOM 473 O O . THR A 1 68 ? 15.872 -11.430 -30.645 1.00 92.44 68 THR A O 1
ATOM 476 N N . LYS A 1 69 ? 15.532 -9.302 -29.978 1.00 92.94 69 LYS A N 1
ATOM 477 C CA . LYS A 1 69 ? 15.093 -9.595 -28.610 1.00 92.94 69 LYS A CA 1
ATOM 478 C C . LYS A 1 69 ? 14.025 -8.599 -28.193 1.00 92.94 69 LYS A C 1
ATOM 480 O O . LYS A 1 69 ? 14.208 -7.396 -28.370 1.00 92.94 69 LYS A O 1
ATOM 485 N N . THR A 1 70 ? 12.948 -9.111 -27.613 1.00 94.88 70 THR A N 1
ATOM 486 C CA . THR A 1 70 ? 11.901 -8.293 -27.003 1.00 94.88 70 THR A CA 1
ATOM 487 C C . THR A 1 70 ? 12.131 -8.226 -25.501 1.00 94.88 70 THR A C 1
ATOM 489 O O . THR A 1 70 ? 12.414 -9.240 -24.862 1.00 94.88 70 THR A O 1
ATOM 492 N N . ILE A 1 71 ? 12.041 -7.022 -24.952 1.00 94.69 71 ILE A N 1
ATOM 493 C CA . ILE A 1 71 ? 12.124 -6.725 -23.527 1.00 94.69 71 ILE A CA 1
ATOM 494 C C . ILE A 1 71 ? 10.824 -6.027 -23.160 1.00 94.69 71 ILE A C 1
ATOM 496 O O . ILE A 1 71 ? 10.506 -4.998 -23.746 1.00 94.69 71 ILE A O 1
ATOM 500 N N . THR A 1 72 ? 10.087 -6.569 -22.202 1.00 97.06 72 THR A N 1
ATOM 501 C CA . THR A 1 72 ? 8.855 -5.941 -21.725 1.00 97.06 72 THR A CA 1
ATOM 502 C C . THR A 1 72 ? 9.185 -5.011 -20.563 1.00 97.06 72 THR A C 1
ATOM 504 O O . THR A 1 72 ? 9.736 -5.449 -19.552 1.00 97.06 72 THR A O 1
ATOM 507 N N . LEU A 1 73 ? 8.854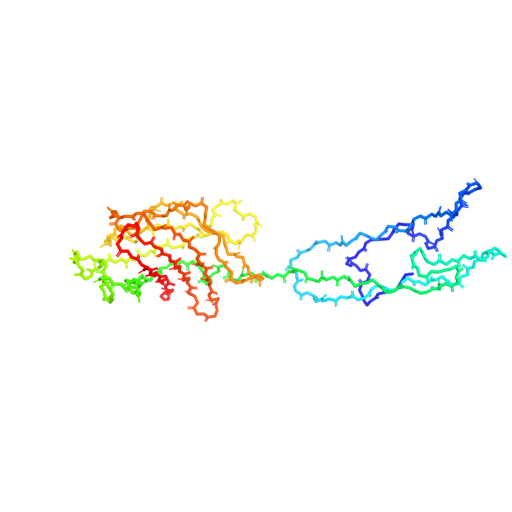 -3.732 -20.715 1.00 96.00 73 LEU A N 1
ATOM 508 C CA . LEU A 1 73 ? 8.686 -2.806 -19.607 1.00 96.00 73 LEU A CA 1
ATOM 509 C C . LEU A 1 73 ? 7.339 -3.090 -18.955 1.00 96.00 73 LEU A C 1
ATOM 511 O O . LEU A 1 73 ? 6.297 -3.030 -19.612 1.00 96.00 73 LEU A O 1
ATOM 515 N N . VAL A 1 74 ? 7.393 -3.455 -17.680 1.00 94.88 74 VAL A N 1
ATOM 516 C CA . VAL A 1 74 ? 6.209 -3.680 -16.856 1.00 94.88 74 VAL A CA 1
ATOM 517 C C . VAL A 1 74 ? 5.893 -2.368 -16.160 1.00 94.88 74 VAL A C 1
ATOM 519 O O . VAL A 1 74 ? 6.778 -1.800 -15.532 1.00 94.88 74 VAL A O 1
ATOM 522 N N . ASP A 1 75 ? 4.661 -1.909 -16.330 1.00 93.44 75 ASP A N 1
ATOM 523 C CA . ASP A 1 75 ? 4.110 -0.778 -15.596 1.00 93.44 75 ASP A CA 1
ATOM 524 C C . ASP A 1 75 ? 3.723 -1.250 -14.193 1.00 93.44 75 ASP A C 1
ATOM 526 O O . ASP A 1 75 ? 3.005 -2.247 -14.047 1.00 93.44 75 ASP A O 1
ATOM 530 N 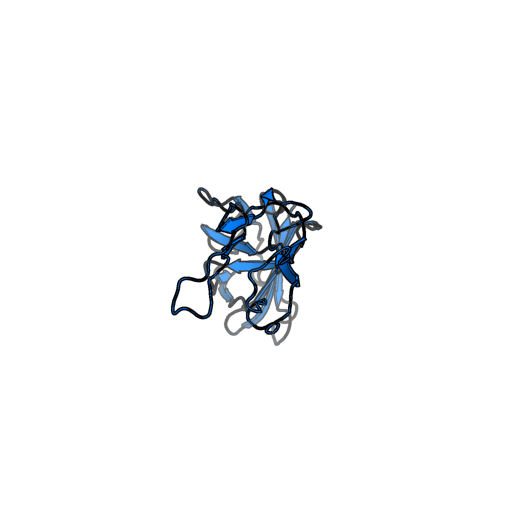N . ASP A 1 76 ? 4.253 -0.585 -13.174 1.00 90.88 76 ASP A N 1
ATOM 531 C CA . ASP A 1 76 ? 3.997 -0.854 -11.760 1.00 90.88 76 ASP A CA 1
ATOM 532 C C . ASP A 1 76 ? 3.298 0.314 -11.051 1.00 90.88 76 ASP A C 1
ATOM 534 O O . ASP A 1 76 ? 3.181 0.317 -9.823 1.00 90.88 76 ASP A O 1
ATOM 538 N N . ASP A 1 77 ? 2.752 1.257 -11.822 1.00 90.00 77 ASP A N 1
ATOM 539 C CA . ASP A 1 77 ? 2.012 2.395 -11.304 1.00 90.00 77 ASP A CA 1
ATOM 540 C C . ASP A 1 77 ? 0.561 2.036 -10.943 1.00 90.00 77 ASP A C 1
ATOM 542 O O . ASP A 1 77 ? -0.233 1.560 -11.756 1.00 90.00 77 ASP A O 1
ATOM 546 N N . CYS A 1 78 ? 0.183 2.328 -9.696 1.00 88.81 78 CYS A N 1
ATOM 547 C CA . CYS A 1 78 ? -1.193 2.250 -9.201 1.00 88.81 78 CYS A CA 1
ATOM 548 C C . CYS A 1 78 ? -1.466 3.469 -8.303 1.00 88.81 78 CYS A C 1
ATOM 550 O O . CYS A 1 78 ? -1.257 3.398 -7.092 1.00 88.81 78 CYS A O 1
ATOM 552 N N . PRO A 1 79 ? -1.881 4.623 -8.845 1.00 88.69 79 PRO A N 1
ATOM 553 C CA . PRO A 1 79 ? -2.218 5.773 -8.019 1.00 88.69 79 PRO A CA 1
ATOM 554 C C . PRO A 1 79 ? -3.487 5.491 -7.203 1.00 88.69 79 PRO A C 1
ATOM 556 O O . PRO A 1 79 ? -4.394 4.809 -7.677 1.00 88.69 79 PRO A O 1
ATOM 559 N N . VAL A 1 80 ? -3.558 6.047 -5.992 1.00 90.06 80 VAL A N 1
ATOM 560 C CA . VAL A 1 80 ? -4.740 5.982 -5.118 1.00 90.06 80 VAL A CA 1
ATOM 561 C C . VAL A 1 80 ? -5.381 7.363 -5.004 1.00 90.06 80 VAL A C 1
ATOM 563 O O . VAL A 1 80 ? -4.675 8.358 -4.815 1.00 90.06 80 VAL A O 1
ATOM 566 N N . ASP A 1 81 ? -6.711 7.454 -5.084 1.00 91.69 81 ASP A N 1
ATOM 567 C CA . ASP A 1 81 ? -7.414 8.685 -4.713 1.00 91.69 81 ASP A CA 1
ATOM 568 C C . ASP A 1 81 ? -7.443 8.837 -3.186 1.00 91.69 81 ASP A C 1
ATOM 570 O O . ASP A 1 81 ? -8.368 8.396 -2.498 1.00 91.69 81 ASP A O 1
ATOM 574 N N . LEU A 1 82 ? -6.422 9.504 -2.635 1.00 93.75 82 LEU A N 1
ATOM 575 C CA . LEU A 1 82 ? -6.318 9.763 -1.196 1.00 93.75 82 LEU A CA 1
ATOM 576 C C . L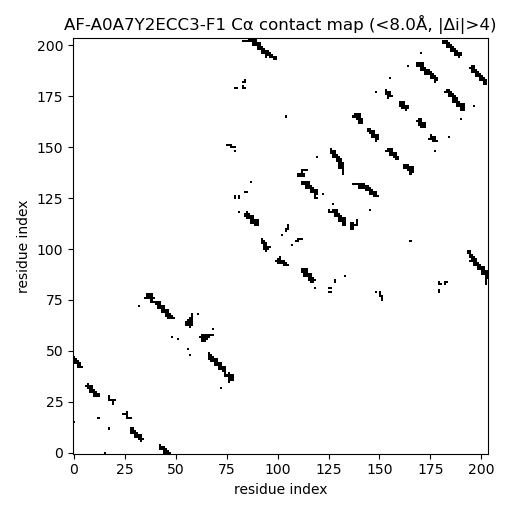EU A 1 82 ? -7.529 10.544 -0.650 1.00 93.75 82 LEU A C 1
ATOM 578 O O . LEU A 1 82 ? -7.818 10.478 0.546 1.00 93.75 82 LEU A O 1
ATOM 582 N N . ALA A 1 83 ? -8.293 11.246 -1.498 1.00 93.25 83 ALA A N 1
ATOM 583 C CA . ALA A 1 83 ? -9.516 11.907 -1.060 1.00 93.25 83 ALA A CA 1
ATOM 584 C C . ALA A 1 83 ? -10.554 10.902 -0.533 1.00 93.25 83 ALA A C 1
ATOM 586 O O . ALA A 1 83 ? -11.307 11.251 0.377 1.00 93.25 83 ALA A O 1
ATOM 587 N N . GLN A 1 84 ? -10.570 9.651 -1.013 1.00 95.38 84 GLN A N 1
ATOM 588 C CA . GLN A 1 84 ? -11.443 8.589 -0.487 1.00 95.38 84 GLN A CA 1
ATOM 589 C C . GLN A 1 84 ? -11.055 8.118 0.917 1.00 95.38 84 GLN A C 1
ATOM 591 O O . GLN A 1 84 ? -11.865 7.483 1.582 1.00 95.38 84 GLN A O 1
ATOM 596 N N . PHE A 1 85 ? -9.864 8.480 1.397 1.00 97.44 85 PHE A N 1
ATOM 597 C CA . PHE A 1 85 ? -9.318 8.067 2.692 1.00 97.44 85 PHE A CA 1
ATOM 598 C C . PHE A 1 85 ? -9.050 9.248 3.627 1.00 97.44 85 PHE A C 1
ATOM 600 O O . PHE A 1 85 ? -8.225 9.165 4.531 1.00 97.44 85 PHE A O 1
ATOM 607 N N . THR A 1 86 ? -9.750 10.364 3.411 1.00 97.81 86 THR A N 1
ATOM 608 C CA . THR A 1 86 ? -9.733 11.533 4.298 1.00 97.81 86 THR A CA 1
ATOM 609 C C . THR A 1 86 ? -11.151 11.978 4.651 1.00 97.81 86 THR A C 1
ATOM 611 O O . THR A 1 86 ? -12.082 11.806 3.856 1.00 97.81 86 THR A O 1
ATOM 614 N N . GLY A 1 87 ? -11.306 12.552 5.844 1.00 98.12 87 GLY A N 1
ATOM 615 C CA . GLY A 1 87 ? -12.584 12.948 6.438 1.00 98.12 87 GLY A CA 1
ATOM 616 C C . GLY A 1 87 ? -12.975 12.066 7.622 1.00 98.12 87 GLY A C 1
ATOM 617 O O . GLY A 1 87 ? -12.121 11.415 8.226 1.00 98.12 87 GLY A O 1
ATOM 618 N N . THR A 1 88 ? -14.270 12.048 7.923 1.00 98.56 88 THR A N 1
ATOM 619 C CA . THR A 1 88 ? -14.849 11.299 9.039 1.00 98.56 88 THR A CA 1
ATOM 620 C C . THR A 1 88 ? -15.168 9.859 8.634 1.00 98.56 88 THR A C 1
ATOM 622 O O . THR A 1 88 ? -15.728 9.613 7.562 1.00 98.56 88 THR A O 1
ATOM 625 N N . PHE A 1 89 ? -14.817 8.915 9.504 1.00 98.75 89 PHE A N 1
ATOM 626 C CA . PHE A 1 89 ? -15.002 7.480 9.319 1.00 98.75 89 PHE A CA 1
ATOM 627 C C . PHE A 1 89 ? -15.735 6.872 10.510 1.00 98.75 89 PHE A C 1
ATOM 629 O O . PHE A 1 89 ? -15.354 7.082 11.665 1.00 98.75 89 PHE A O 1
ATOM 636 N N . ASP A 1 90 ? -16.747 6.066 10.211 1.00 98.56 90 ASP A N 1
ATOM 637 C CA . ASP A 1 90 ? -17.372 5.177 11.181 1.00 98.56 90 ASP A CA 1
ATOM 638 C C . ASP A 1 90 ? -16.483 3.954 11.425 1.00 98.56 90 ASP A C 1
ATOM 640 O O . ASP A 1 90 ? -15.734 3.521 10.543 1.00 98.56 90 ASP A O 1
ATOM 644 N N . VAL A 1 91 ? -16.571 3.404 12.636 1.00 98.69 91 VAL A N 1
ATOM 645 C CA . VAL A 1 91 ? -15.845 2.201 13.047 1.00 98.69 91 VAL A CA 1
ATOM 646 C C . VAL A 1 91 ? -16.852 1.100 13.346 1.00 98.69 91 VAL A C 1
ATOM 648 O O . VAL A 1 91 ? -17.572 1.166 14.342 1.00 98.69 91 VAL A O 1
ATOM 651 N N . ASP A 1 92 ? -16.843 0.061 12.520 1.00 98.50 92 ASP A N 1
ATOM 652 C CA . ASP A 1 92 ? -17.509 -1.203 12.814 1.00 98.50 92 ASP A CA 1
ATOM 653 C C . ASP A 1 92 ? -16.465 -2.207 13.295 1.00 98.50 92 ASP A C 1
ATOM 655 O O . ASP A 1 92 ? -15.431 -2.394 12.659 1.00 98.50 92 ASP A O 1
ATOM 659 N N . GLU A 1 93 ? -16.711 -2.870 14.419 1.00 98.56 93 GLU A N 1
ATOM 660 C CA . GLU A 1 93 ? -15.755 -3.811 14.998 1.00 98.56 93 GLU A CA 1
ATOM 661 C C . GLU A 1 93 ? -16.440 -5.008 15.637 1.00 98.56 93 GLU A C 1
ATOM 663 O O . GLU A 1 93 ? -17.555 -4.892 16.147 1.00 98.56 93 GLU A O 1
ATOM 668 N N . VAL A 1 94 ? -15.799 -6.175 15.555 1.00 98.69 94 VAL A N 1
ATOM 669 C CA . VAL A 1 94 ? -16.373 -7.429 16.041 1.00 98.69 94 VAL A CA 1
ATOM 670 C C . VAL A 1 94 ? -15.306 -8.501 16.255 1.00 98.69 94 VAL A C 1
ATOM 672 O O . VAL A 1 94 ? -14.366 -8.653 15.473 1.00 98.69 94 VAL A O 1
ATOM 675 N N . PHE A 1 95 ? -15.489 -9.330 17.280 1.00 98.75 95 PHE A N 1
ATOM 676 C CA . PHE A 1 95 ? -14.809 -10.622 17.357 1.00 98.75 95 PHE A CA 1
ATOM 677 C C . PHE A 1 95 ? -15.404 -11.586 16.329 1.00 98.75 95 PHE A C 1
ATOM 679 O O . PHE A 1 95 ? -16.576 -11.958 16.407 1.00 98.75 95 PHE A O 1
ATOM 686 N N . THR A 1 96 ? -14.595 -12.023 15.370 1.00 98.56 96 THR A N 1
ATOM 687 C CA . THR A 1 96 ? -15.070 -12.792 14.210 1.00 98.56 96 THR A CA 1
ATOM 688 C C . THR A 1 96 ? -15.246 -14.279 14.496 1.00 98.56 96 THR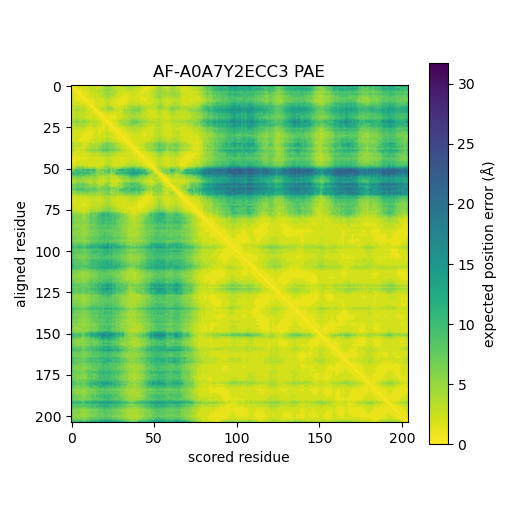 A C 1
ATOM 690 O O . THR A 1 96 ? -15.911 -14.972 13.732 1.00 98.56 96 THR A O 1
ATOM 693 N N . SER A 1 97 ? -14.646 -14.794 15.573 1.00 98.06 97 SER A N 1
ATOM 694 C CA . SER A 1 97 ? -14.808 -16.186 16.010 1.00 98.06 97 SER A CA 1
ATOM 695 C C . SER A 1 97 ? -14.318 -16.404 17.448 1.00 98.06 97 SER A C 1
ATOM 697 O O . SER A 1 97 ? -13.718 -15.526 18.072 1.00 98.06 97 SER A O 1
ATOM 699 N N . GLY A 1 98 ? -14.545 -17.606 17.983 1.00 96.81 98 GLY A N 1
ATOM 700 C CA . GLY A 1 98 ? -14.044 -18.019 19.295 1.00 96.81 98 GLY A CA 1
ATOM 701 C C . GLY A 1 98 ? -15.015 -17.707 20.432 1.00 96.81 98 GLY A C 1
ATOM 702 O O . GLY A 1 98 ? -16.219 -17.601 20.229 1.00 96.81 98 GLY A O 1
ATOM 703 N N . LEU A 1 99 ? -14.501 -17.599 21.661 1.00 96.75 99 LEU A N 1
ATOM 704 C CA . LEU A 1 99 ? -15.348 -17.421 22.850 1.00 96.75 99 LEU A CA 1
ATOM 705 C C . LEU A 1 99 ? -16.147 -16.110 22.821 1.00 96.75 99 LEU A C 1
ATOM 707 O O . LEU A 1 99 ? -17.249 -16.057 23.358 1.00 96.75 99 LEU A O 1
ATOM 711 N N . ASN A 1 100 ? -15.574 -15.077 22.207 1.00 98.00 100 ASN A N 1
ATOM 712 C CA . ASN A 1 100 ? -16.158 -13.743 22.143 1.00 98.00 100 ASN A CA 1
ATOM 713 C C . ASN A 1 100 ? -16.874 -13.468 20.814 1.00 98.00 100 ASN A C 1
ATOM 715 O O . ASN A 1 100 ? -17.244 -12.326 20.580 1.00 98.00 100 ASN A O 1
ATOM 719 N N . GLU A 1 101 ? -17.064 -14.472 19.950 1.00 98.31 101 GLU A N 1
ATOM 720 C CA . GLU A 1 101 ? -17.675 -14.302 18.625 1.00 98.31 101 GLU A CA 1
ATOM 721 C C . GLU A 1 101 ? -18.970 -13.473 18.670 1.00 98.31 101 GLU A C 1
ATOM 723 O O . GLU A 1 101 ? -19.871 -13.733 19.471 1.00 98.31 101 GLU A O 1
ATOM 728 N N . GLY A 1 102 ? -19.054 -12.465 17.799 1.00 98.25 102 GLY A N 1
ATOM 729 C CA . GLY A 1 102 ? -20.202 -11.565 17.686 1.00 98.25 102 GLY A CA 1
ATOM 730 C C . GLY A 1 102 ? -20.271 -10.466 18.750 1.00 98.25 102 GLY A C 1
ATOM 731 O O . GLY A 1 102 ? -21.157 -9.616 18.674 1.00 98.25 102 GLY A O 1
ATOM 732 N N . LEU A 1 103 ? -19.361 -10.451 19.730 1.00 98.31 103 LEU A N 1
ATOM 733 C CA . LEU A 1 103 ? -19.221 -9.324 20.647 1.00 98.31 103 LEU A CA 1
ATOM 734 C C . LEU A 1 103 ? -18.444 -8.187 19.986 1.00 98.31 103 LEU A C 1
ATOM 736 O O . LEU A 1 103 ? -17.518 -8.414 19.207 1.00 98.31 103 LEU A O 1
ATOM 740 N N . THR A 1 104 ? -18.808 -6.971 20.371 1.00 98.50 104 THR A N 1
ATOM 741 C CA . THR A 1 104 ? -18.136 -5.728 19.995 1.00 98.50 104 THR A CA 1
ATOM 742 C C . THR A 1 104 ? -17.688 -5.027 21.279 1.00 98.50 104 THR A C 1
ATOM 744 O O . THR A 1 104 ? -18.351 -5.143 22.317 1.00 98.50 104 THR A O 1
ATOM 747 N N . LEU A 1 105 ? -16.560 -4.324 21.256 1.00 97.94 105 LEU A N 1
ATOM 748 C CA . LEU A 1 105 ? -16.111 -3.479 22.364 1.00 97.94 105 LEU A CA 1
ATOM 749 C C . LEU A 1 105 ? -17.117 -2.355 22.638 1.00 97.94 105 LEU A C 1
ATOM 751 O O . LEU A 1 105 ? -17.454 -2.111 23.795 1.00 97.94 105 LEU A O 1
ATOM 755 N N . ALA A 1 106 ? -17.657 -1.729 21.588 1.00 97.38 106 ALA A N 1
ATOM 756 C CA . ALA A 1 106 ? -18.688 -0.701 21.688 1.00 97.38 106 AL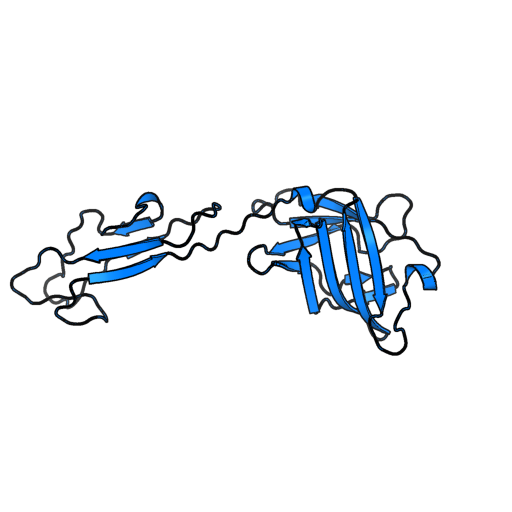A A CA 1
ATOM 757 C C . ALA A 1 106 ? -19.907 -1.207 22.476 1.00 97.38 106 ALA A C 1
ATOM 759 O O . ALA A 1 106 ? -20.369 -0.561 23.416 1.00 97.38 106 ALA A O 1
ATOM 760 N N . GLY A 1 107 ? -20.386 -2.414 22.163 1.00 97.31 107 GLY A N 1
ATOM 761 C CA . GLY A 1 107 ? -21.499 -3.044 22.868 1.00 97.31 107 GLY A CA 1
ATOM 762 C C . GLY A 1 107 ? -21.139 -3.501 24.283 1.00 97.31 107 GLY A C 1
ATOM 763 O O . GLY A 1 107 ? -21.931 -3.319 25.207 1.00 97.31 107 GLY A O 1
ATOM 764 N N . ALA A 1 108 ? -19.950 -4.077 24.473 1.00 96.19 108 ALA A N 1
ATOM 765 C CA . ALA A 1 108 ? -19.508 -4.609 25.761 1.00 96.19 108 ALA A CA 1
ATOM 766 C C . ALA A 1 108 ? -19.212 -3.512 26.797 1.00 96.19 108 ALA A C 1
ATOM 768 O O . ALA A 1 108 ? -19.463 -3.709 27.989 1.00 96.19 108 ALA A O 1
ATOM 769 N N . PHE A 1 109 ? -18.700 -2.364 26.352 1.00 96.19 109 PHE A N 1
ATOM 770 C CA . PHE A 1 109 ? -18.291 -1.255 27.215 1.00 96.19 109 PHE A CA 1
ATOM 771 C C . PHE A 1 109 ? -19.221 -0.040 27.145 1.00 96.19 109 PHE A C 1
ATOM 773 O O . PHE A 1 109 ? -19.046 0.899 27.920 1.00 96.19 109 PHE A O 1
ATOM 780 N N . GLY A 1 110 ? -20.235 -0.060 26.274 1.00 96.56 110 GLY A N 1
ATOM 781 C CA . GLY A 1 110 ? -21.139 1.074 26.074 1.00 96.56 110 GLY A CA 1
ATOM 782 C C . GLY A 1 110 ? -20.436 2.285 25.457 1.00 96.56 110 GLY A C 1
ATOM 783 O O . GLY A 1 110 ? -20.745 3.415 25.827 1.00 96.56 110 GLY A O 1
ATOM 784 N N . GLN A 1 111 ? -19.476 2.027 24.569 1.00 96.12 111 GLN A N 1
ATOM 785 C CA . GLN A 1 111 ? -18.645 3.026 23.900 1.00 96.12 111 GLN A CA 1
ATOM 786 C C . GLN A 1 111 ? -19.167 3.331 22.494 1.00 96.12 111 GLN A C 1
ATOM 788 O O . GLN A 1 111 ? -19.979 2.592 21.932 1.00 96.12 111 GLN A O 1
ATOM 793 N N . SER A 1 112 ? -18.686 4.427 21.919 1.00 97.25 112 SER A N 1
ATOM 794 C CA . SER A 1 112 ? -18.941 4.804 20.530 1.00 97.25 112 SER A CA 1
ATOM 795 C C . SER A 1 112 ? -17.660 5.300 19.882 1.00 97.25 112 SER A C 1
ATOM 797 O O . SER A 1 112 ? -16.930 6.080 20.487 1.00 97.25 112 SER A O 1
ATOM 799 N N . TYR A 1 113 ? -17.407 4.881 18.647 1.00 98.50 113 TYR A N 1
ATOM 800 C CA . TYR A 1 113 ? -16.149 5.140 17.960 1.00 98.50 113 TYR A CA 1
ATOM 801 C C . TYR A 1 113 ? -16.392 5.840 16.628 1.00 98.50 113 TYR A C 1
ATOM 803 O O . TYR A 1 113 ? -17.281 5.463 15.868 1.00 98.50 113 TYR A O 1
ATOM 811 N N . GLN A 1 114 ? -15.577 6.852 16.357 1.00 98.62 114 GLN A N 1
ATOM 812 C CA . GLN A 1 114 ? -15.517 7.557 15.085 1.00 98.62 114 GLN A CA 1
ATOM 813 C C . GLN A 1 114 ? -14.114 8.144 14.949 1.00 98.62 114 GLN A C 1
ATOM 815 O O . GLN A 1 114 ? -13.527 8.594 15.939 1.00 98.62 114 GLN A O 1
ATOM 820 N N . LEU A 1 115 ? -13.566 8.101 13.740 1.00 98.75 115 LEU A N 1
ATOM 821 C CA . LEU A 1 115 ? -12.212 8.553 13.449 1.00 98.75 115 LEU A CA 1
ATOM 822 C C . LEU A 1 115 ? -12.227 9.692 12.430 1.00 98.75 115 LEU A C 1
ATOM 824 O O . LEU A 1 115 ? -13.030 9.705 11.503 1.00 98.75 115 LEU A O 1
ATOM 828 N N . GLU A 1 116 ? -11.272 10.602 12.563 1.00 98.62 116 GLU A N 1
ATOM 829 C CA . GLU A 1 116 ? -10.903 11.570 11.537 1.00 98.62 116 GLU A CA 1
ATOM 830 C C . GLU A 1 116 ? -9.593 11.129 10.888 1.00 98.62 116 GLU A C 1
ATOM 832 O O . GLU A 1 116 ? -8.553 11.021 11.549 1.00 98.62 116 GLU A O 1
ATOM 837 N N . LEU A 1 117 ? -9.647 10.896 9.580 1.00 98.62 117 LEU A N 1
ATOM 838 C CA . LEU A 1 117 ? -8.504 10.536 8.756 1.00 98.62 117 LEU A CA 1
ATOM 839 C C . LEU A 1 117 ? -8.049 11.755 7.950 1.00 98.62 117 LEU A C 1
ATOM 841 O O . LEU A 1 117 ? -8.847 12.451 7.317 1.00 98.62 117 LEU A O 1
ATOM 845 N N . THR A 1 118 ? -6.745 12.014 7.940 1.00 98.38 118 THR A N 1
ATOM 846 C CA . THR A 1 118 ? -6.149 13.137 7.202 1.00 98.38 118 THR A CA 1
ATOM 847 C C . THR A 1 118 ? -4.910 12.691 6.444 1.00 98.38 118 THR A C 1
ATOM 849 O O . THR A 1 118 ? -4.221 11.770 6.868 1.00 98.38 118 THR A O 1
ATOM 852 N N . ALA A 1 119 ? -4.602 13.339 5.320 1.00 97.88 119 ALA A N 1
ATOM 853 C CA . ALA A 1 119 ? -3.357 13.075 4.607 1.00 97.88 119 ALA A CA 1
ATOM 854 C C . ALA A 1 119 ? -2.151 13.379 5.511 1.00 97.88 119 ALA A C 1
ATOM 856 O O . ALA A 1 119 ? -2.115 14.426 6.165 1.00 97.88 119 ALA A O 1
ATOM 857 N N . GLN A 1 120 ? -1.154 12.494 5.518 1.00 97.56 120 GLN A N 1
ATOM 858 C CA . GLN A 1 120 ? 0.075 12.684 6.287 1.00 97.56 120 GLN A CA 1
ATOM 859 C C . GLN A 1 120 ? 0.819 13.943 5.810 1.00 97.56 120 GLN A C 1
ATOM 861 O O . GLN A 1 120 ? 1.255 14.011 4.656 1.00 97.56 120 GLN A O 1
ATOM 866 N N . PRO A 1 121 ? 1.052 14.939 6.685 1.00 95.31 121 PRO A N 1
ATOM 867 C CA . PRO A 1 121 ? 1.838 16.105 6.313 1.00 95.31 121 PRO A CA 1
ATOM 868 C C . PRO A 1 121 ? 3.264 15.717 5.906 1.00 95.31 121 PRO A C 1
ATOM 870 O O . PRO A 1 121 ? 3.984 15.066 6.662 1.00 95.31 121 PRO A O 1
ATOM 873 N N . GLY A 1 122 ? 3.686 16.165 4.722 1.00 93.62 122 GLY A N 1
ATOM 874 C CA . GLY A 1 122 ? 5.028 15.905 4.192 1.00 93.62 122 GLY A CA 1
ATOM 875 C C . GLY A 1 122 ? 5.193 14.560 3.481 1.00 93.62 122 GLY A C 1
ATOM 876 O O . GLY A 1 122 ? 6.310 14.255 3.065 1.00 93.62 122 GLY A O 1
ATOM 877 N N . ASP A 1 123 ? 4.123 13.779 3.312 1.00 94.19 123 ASP A N 1
ATOM 878 C CA . ASP A 1 123 ? 4.166 12.570 2.495 1.00 94.19 123 ASP A CA 1
ATOM 879 C C . ASP A 1 123 ? 4.197 12.907 0.998 1.00 94.19 123 ASP A C 1
ATOM 881 O O . ASP A 1 123 ? 3.236 13.435 0.439 1.00 94.19 123 ASP A O 1
ATOM 885 N N . ALA A 1 124 ? 5.328 12.621 0.351 1.00 88.06 124 ALA A N 1
ATOM 886 C CA . ALA A 1 124 ? 5.522 12.888 -1.071 1.00 88.06 124 ALA A CA 1
ATOM 887 C C . ALA A 1 124 ? 4.865 11.833 -1.973 1.00 88.06 124 ALA A C 1
ATOM 889 O O . ALA A 1 124 ? 4.636 12.125 -3.144 1.00 88.06 124 ALA A O 1
ATOM 890 N N . THR A 1 125 ? 4.575 10.632 -1.454 1.00 88.75 125 THR A N 1
ATOM 891 C CA . THR A 1 125 ? 3.918 9.574 -2.236 1.00 88.75 125 THR A CA 1
ATOM 892 C C . THR A 1 125 ? 2.415 9.805 -2.346 1.00 88.75 125 THR A C 1
ATOM 894 O O . THR A 1 125 ? 1.799 9.325 -3.290 1.00 88.75 125 THR A O 1
ATOM 897 N N . GLY A 1 126 ? 1.821 10.566 -1.417 1.00 91.25 126 GLY A N 1
ATOM 898 C CA . GLY A 1 126 ? 0.384 10.839 -1.406 1.00 91.25 126 GLY A CA 1
ATOM 899 C C . GLY A 1 126 ? -0.445 9.606 -1.052 1.00 91.25 126 GLY A C 1
ATOM 900 O O . GLY A 1 126 ? -1.581 9.483 -1.501 1.00 91.25 126 GLY A O 1
ATOM 901 N N . THR A 1 127 ? 0.121 8.685 -0.271 1.00 95.19 127 THR A N 1
ATOM 902 C CA . THR A 1 127 ? -0.490 7.391 0.070 1.00 95.19 127 THR A CA 1
ATOM 903 C C . THR A 1 127 ? -0.665 7.195 1.572 1.00 95.19 127 THR A C 1
ATOM 905 O O . THR A 1 127 ? -1.268 6.204 1.990 1.00 95.19 127 THR A O 1
ATOM 908 N N . LYS A 1 128 ? -0.136 8.102 2.400 1.00 97.56 128 LYS A N 1
ATOM 909 C CA . LYS A 1 128 ? -0.183 7.993 3.859 1.00 97.56 128 LYS A CA 1
ATOM 910 C C . LYS A 1 128 ? -1.326 8.781 4.478 1.00 97.56 128 LYS A C 1
ATOM 912 O O . LYS A 1 128 ? -1.587 9.935 4.122 1.00 9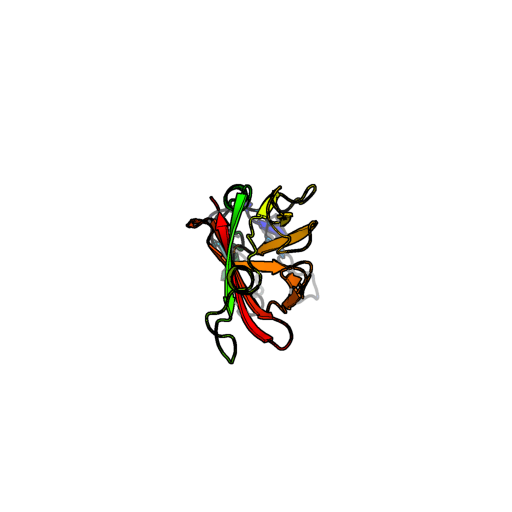7.56 128 LYS A O 1
ATOM 917 N N . VAL A 1 129 ? -1.946 8.170 5.480 1.00 98.44 129 VAL A N 1
ATOM 918 C CA . VAL A 1 129 ? -3.065 8.726 6.241 1.00 98.44 129 VAL A CA 1
ATOM 919 C C . VAL A 1 129 ? -2.741 8.697 7.730 1.00 98.44 129 VAL A C 1
ATOM 921 O O . VAL A 1 129 ? -2.283 7.682 8.248 1.00 98.44 129 VAL A O 1
ATOM 924 N N . VAL A 1 130 ? -3.008 9.808 8.415 1.00 98.56 130 VAL A N 1
ATOM 925 C CA . VAL A 1 130 ? -2.973 9.943 9.874 1.00 98.56 130 VAL A CA 1
ATOM 926 C C . VAL A 1 130 ? -4.381 9.776 10.420 1.00 98.56 130 VAL A C 1
ATOM 928 O O . VAL A 1 130 ? -5.308 10.445 9.957 1.00 98.56 130 VAL A O 1
ATOM 931 N N . ILE A 1 131 ? -4.514 8.948 11.449 1.00 98.62 131 ILE A N 1
ATOM 932 C CA . ILE A 1 131 ? -5.745 8.737 12.205 1.00 98.62 131 ILE A CA 1
ATOM 933 C C . ILE A 1 131 ? -5.741 9.596 13.470 1.00 98.62 131 ILE A C 1
ATOM 935 O O . ILE A 1 131 ? -4.756 9.655 14.211 1.00 98.62 131 ILE A O 1
ATOM 939 N N . THR A 1 132 ? -6.889 10.199 13.752 1.00 98.56 132 THR A N 1
ATOM 940 C CA . THR A 1 132 ? -7.249 10.763 15.057 1.00 98.56 132 THR A CA 1
ATOM 941 C C . THR A 1 132 ? -8.675 10.358 15.420 1.00 98.56 132 THR A C 1
ATOM 943 O O . THR A 1 132 ? -9.440 9.967 14.544 1.00 98.56 132 THR A O 1
ATOM 946 N N . ASN A 1 133 ? -9.050 10.423 16.693 1.00 98.62 133 ASN A N 1
ATOM 947 C CA . ASN A 1 133 ? -10.418 10.141 17.131 1.00 98.62 133 ASN A CA 1
ATOM 948 C C . ASN A 1 133 ? -11.283 11.403 17.037 1.00 98.62 133 ASN A C 1
ATOM 950 O O . ASN A 1 133 ? -10.857 12.491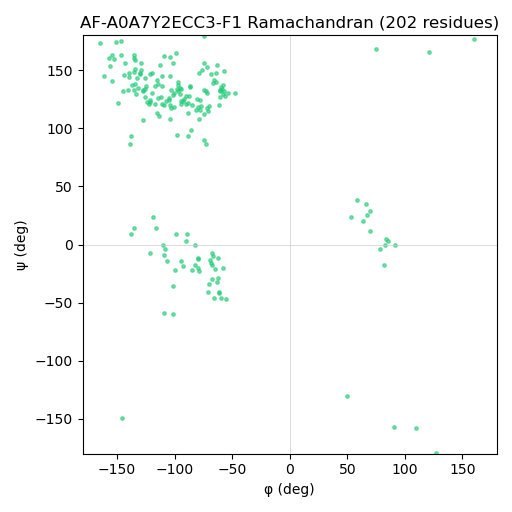 17.438 1.00 98.62 133 ASN A O 1
ATOM 954 N N . SER A 1 134 ? -12.509 11.264 16.530 1.00 98.50 134 SER A N 1
ATOM 955 C CA . SER A 1 134 ? -13.423 12.397 16.384 1.00 98.50 134 SER A CA 1
ATOM 956 C C . SER A 1 134 ? -13.831 12.957 17.759 1.00 98.50 134 SER A C 1
ATOM 958 O O . SER A 1 134 ? -14.067 12.199 18.707 1.00 98.50 134 SER A O 1
ATOM 960 N N . PRO A 1 135 ? -13.960 14.289 17.915 1.00 97.75 135 PRO A N 1
ATOM 961 C CA . PRO A 1 135 ? -14.369 14.887 19.183 1.00 97.75 135 PRO A CA 1
ATOM 962 C C . PRO A 1 135 ? -15.730 14.372 19.670 1.00 97.75 135 PRO A C 1
ATOM 964 O O . PRO A 1 135 ? -16.724 14.443 18.954 1.00 97.75 135 PRO A O 1
ATOM 967 N N . GLY A 1 136 ? -15.790 13.931 20.929 1.00 97.00 136 GLY A N 1
ATOM 968 C CA . GLY A 1 136 ? -17.022 13.427 21.548 1.00 97.00 136 GLY A CA 1
ATOM 969 C C . GLY A 1 136 ? -17.240 11.918 21.413 1.00 97.00 136 GLY A C 1
ATOM 970 O O . GLY A 1 136 ? -18.222 11.427 21.966 1.00 97.00 136 GLY A O 1
ATOM 971 N N . PHE A 1 137 ? -16.328 11.204 20.750 1.00 98.25 137 PHE A N 1
ATOM 972 C CA . PHE A 1 137 ? -16.289 9.743 20.686 1.00 98.25 137 PHE A CA 1
ATOM 973 C C . PHE A 1 137 ? -15.190 9.178 21.595 1.00 98.25 137 PHE A C 1
ATOM 975 O O . PHE A 1 137 ? -14.278 9.895 22.019 1.00 98.25 137 PHE A O 1
ATOM 982 N N . ASP A 1 138 ? -15.299 7.895 21.927 1.00 98.31 138 ASP A N 1
ATOM 983 C CA . ASP A 1 138 ? -14.290 7.165 22.685 1.00 98.31 138 ASP A CA 1
ATOM 984 C C . ASP A 1 138 ? -13.042 6.910 21.830 1.00 98.31 138 ASP A C 1
ATOM 986 O O . ASP A 1 138 ? -13.110 6.801 20.605 1.00 98.31 138 ASP A O 1
ATOM 990 N N . GLN A 1 139 ? -11.886 6.780 22.485 1.00 97.94 139 GLN A N 1
ATOM 991 C CA . GLN A 1 139 ? -10.641 6.453 21.797 1.00 97.94 139 GLN A CA 1
ATOM 992 C C . GLN A 1 139 ? -10.674 5.005 21.299 1.00 97.94 139 GLN A C 1
ATOM 994 O O . GLN A 1 139 ? -10.729 4.076 22.104 1.00 97.94 139 GLN A O 1
ATOM 999 N N . TYR A 1 140 ? -10.561 4.825 19.985 1.00 98.50 140 TYR A N 1
ATOM 1000 C CA . TYR A 1 140 ? -10.490 3.521 19.342 1.00 98.50 140 TYR A CA 1
ATOM 1001 C C . TYR A 1 140 ? -9.060 3.147 18.942 1.00 98.50 140 TYR A C 1
ATOM 1003 O O . TYR A 1 140 ? -8.517 2.171 19.447 1.00 98.50 140 TYR A O 1
ATOM 1011 N N . ILE A 1 141 ? -8.420 3.949 18.089 1.00 98.31 141 ILE A N 1
ATOM 1012 C CA . ILE A 1 141 ? -7.013 3.795 17.677 1.00 98.31 141 ILE A CA 1
ATOM 1013 C C . ILE A 1 141 ? -6.214 4.963 18.275 1.00 98.31 141 ILE A C 1
ATOM 1015 O O . ILE A 1 141 ? -6.766 6.056 18.383 1.00 98.31 141 ILE A O 1
ATOM 1019 N N . PRO A 1 142 ? -4.942 4.805 18.687 1.00 98.44 142 PRO A N 1
ATOM 1020 C CA . PRO A 1 142 ? -4.160 5.917 19.220 1.00 98.44 142 PRO A CA 1
ATOM 1021 C C . PRO A 1 142 ? -4.031 7.072 18.222 1.00 98.44 142 PRO A C 1
ATOM 1023 O O . PRO A 1 142 ? -3.703 6.852 17.053 1.00 98.44 142 PRO A O 1
ATOM 1026 N N . ASP A 1 143 ? -4.248 8.301 18.695 1.00 98.38 143 ASP A N 1
ATOM 1027 C CA . ASP A 1 143 ? -4.091 9.495 17.863 1.00 98.38 143 ASP A CA 1
ATOM 1028 C C . ASP A 1 143 ? -2.668 9.579 17.299 1.00 98.38 143 ASP A C 1
ATOM 1030 O O . ASP A 1 143 ? -1.681 9.348 18.003 1.00 98.38 143 ASP A O 1
ATOM 1034 N N . GLY A 1 144 ? -2.567 9.939 16.022 1.00 98.06 144 GLY A N 1
ATOM 1035 C CA . GLY A 1 144 ? -1.299 10.002 15.304 1.00 98.06 144 GLY A CA 1
ATOM 1036 C C . GLY A 1 144 ? -0.851 8.672 14.698 1.00 98.06 144 GLY A C 1
ATOM 1037 O O . GLY A 1 144 ? 0.228 8.632 14.115 1.00 98.06 144 GLY A O 1
ATOM 1038 N N . THR A 1 145 ? -1.648 7.602 14.803 1.00 98.50 145 THR A N 1
ATOM 1039 C CA . THR A 1 145 ? -1.385 6.354 14.071 1.00 98.50 145 THR A CA 1
ATOM 1040 C C . THR A 1 145 ? -1.402 6.625 12.572 1.00 98.50 145 THR A C 1
ATOM 1042 O O . THR A 1 145 ? -2.324 7.265 12.066 1.00 98.50 145 THR A O 1
ATOM 1045 N N . VAL A 1 146 ? -0.388 6.122 11.872 1.00 98.56 146 VAL A N 1
ATOM 1046 C CA . VAL A 1 146 ? -0.221 6.296 10.429 1.00 98.56 146 VAL A CA 1
ATOM 1047 C C . VAL A 1 146 ? -0.353 4.950 9.736 1.00 98.56 146 VAL A C 1
ATOM 1049 O O . VAL A 1 146 ? 0.208 3.950 10.196 1.00 98.56 146 VAL A O 1
ATOM 1052 N N . PHE A 1 147 ? -1.047 4.935 8.604 1.00 98.25 147 PHE A N 1
ATOM 1053 C CA . PHE A 1 147 ? -0.994 3.822 7.666 1.00 98.25 147 PHE A CA 1
ATOM 1054 C C . PHE A 1 147 ? -0.703 4.301 6.244 1.00 98.25 147 PHE A C 1
ATOM 1056 O O . PHE A 1 147 ? -0.969 5.449 5.886 1.00 98.25 147 PHE A O 1
ATOM 1063 N N . THR A 1 148 ? -0.155 3.402 5.431 1.00 97.75 148 THR A N 1
ATOM 1064 C CA . THR A 1 148 ? 0.154 3.608 4.015 1.00 97.75 148 THR A CA 1
ATOM 1065 C C . THR A 1 148 ? -0.759 2.734 3.162 1.00 97.75 148 THR A C 1
ATOM 1067 O O . THR A 1 148 ? -0.815 1.519 3.349 1.00 97.75 148 THR A O 1
ATOM 1070 N N . LEU A 1 149 ? -1.450 3.340 2.199 1.00 97.44 149 LEU A N 1
ATOM 1071 C CA . LEU A 1 149 ? -2.233 2.636 1.186 1.00 97.44 149 LEU A CA 1
ATOM 1072 C C . LEU A 1 149 ? -1.293 2.077 0.115 1.00 97.44 149 LEU A C 1
ATOM 1074 O O . LEU A 1 149 ? -0.634 2.829 -0.603 1.00 97.44 149 LEU A O 1
ATOM 1078 N N . GLN A 1 150 ? -1.230 0.755 -0.004 1.00 94.81 150 GLN A N 1
ATOM 1079 C CA . GLN A 1 150 ? -0.486 0.078 -1.060 1.00 94.81 150 GLN A CA 1
ATOM 1080 C C . GLN A 1 150 ? -1.460 -0.316 -2.174 1.00 94.81 150 GLN A C 1
ATOM 1082 O O . GLN A 1 150 ? -2.112 -1.356 -2.112 1.00 94.81 150 GLN A O 1
ATOM 1087 N N . ALA A 1 151 ? -1.581 0.534 -3.192 1.00 90.19 151 ALA A N 1
ATOM 1088 C CA . ALA A 1 151 ? -2.632 0.419 -4.201 1.00 90.19 151 ALA A CA 1
ATOM 1089 C C . ALA A 1 151 ? -2.545 -0.825 -5.087 1.00 90.19 151 ALA A C 1
ATOM 1091 O O . ALA A 1 151 ? -3.550 -1.514 -5.240 1.00 90.19 151 ALA A O 1
ATOM 1092 N N . CYS A 1 152 ? -1.366 -1.168 -5.613 1.00 86.75 152 CYS A N 1
ATOM 1093 C CA . CYS A 1 152 ? -1.233 -2.362 -6.450 1.00 86.75 152 CYS A CA 1
ATOM 1094 C C . CYS A 1 152 ? -1.628 -3.666 -5.727 1.00 86.75 152 CYS A C 1
ATOM 1096 O O . CYS A 1 152 ? -2.371 -4.458 -6.309 1.00 86.75 152 CYS A O 1
ATOM 1098 N N . PRO A 1 153 ? -1.189 -3.925 -4.475 1.00 91.62 153 PRO A N 1
ATOM 1099 C CA . PRO A 1 153 ? -1.660 -5.095 -3.733 1.00 91.62 153 PRO A CA 1
ATOM 1100 C C . PRO A 1 153 ? -3.049 -4.916 -3.091 1.00 91.62 153 PRO A C 1
ATOM 1102 O O . PRO A 1 153 ? -3.622 -5.906 -2.637 1.00 91.62 153 PRO A O 1
ATOM 1105 N N . GLY A 1 154 ? -3.600 -3.697 -3.035 1.00 94.25 154 GLY A N 1
ATOM 1106 C CA . GLY A 1 154 ? -4.863 -3.397 -2.347 1.00 94.25 154 GLY A CA 1
ATOM 1107 C C . GLY A 1 154 ? -4.782 -3.550 -0.823 1.00 94.25 154 GLY A C 1
ATOM 1108 O O . GLY A 1 154 ? -5.787 -3.842 -0.169 1.00 94.25 154 GLY A O 1
ATOM 1109 N N . THR A 1 155 ? -3.583 -3.407 -0.255 1.00 97.56 155 THR A N 1
ATOM 1110 C CA . THR A 1 155 ? -3.292 -3.636 1.167 1.00 97.56 155 THR A CA 1
ATOM 1111 C C . THR A 1 155 ? -3.005 -2.341 1.911 1.00 97.56 155 THR A C 1
ATOM 1113 O O . THR A 1 155 ? -2.707 -1.303 1.319 1.00 97.56 155 THR A O 1
ATOM 1116 N N . VAL A 1 156 ? -3.089 -2.406 3.236 1.00 98.31 156 VAL A N 1
ATOM 1117 C CA . VAL A 1 156 ? -2.715 -1.308 4.129 1.00 98.31 156 VAL A CA 1
ATOM 1118 C C . VAL A 1 156 ? -1.510 -1.725 4.959 1.00 98.31 156 VAL A C 1
ATOM 1120 O O . VAL A 1 156 ? -1.537 -2.762 5.621 1.00 98.31 156 VAL A O 1
ATOM 1123 N N . ASP A 1 157 ? -0.463 -0.906 4.927 1.00 97.75 157 ASP A N 1
ATOM 1124 C CA . ASP A 1 157 ? 0.725 -1.069 5.762 1.00 97.75 157 ASP A CA 1
ATOM 1125 C C . ASP A 1 157 ? 0.656 -0.111 6.955 1.00 97.75 157 ASP A C 1
ATOM 1127 O O . ASP A 1 157 ? 0.594 1.108 6.787 1.00 97.75 157 ASP A O 1
ATOM 1131 N N . TRP A 1 158 ? 0.631 -0.659 8.165 1.00 98.12 158 TRP A N 1
ATOM 1132 C CA . TRP A 1 158 ? 0.468 0.104 9.400 1.00 98.12 158 TRP A CA 1
ATOM 1133 C C . TRP A 1 158 ? 1.838 0.418 9.997 1.00 98.12 158 TRP A C 1
ATOM 1135 O O . TRP A 1 158 ? 2.580 -0.495 10.355 1.00 98.12 158 TRP A O 1
ATOM 1145 N N . GLU A 1 159 ? 2.168 1.704 10.178 1.00 97.75 159 GLU A N 1
ATOM 1146 C CA . GLU A 1 159 ? 3.475 2.097 10.739 1.00 97.75 159 GLU A CA 1
ATOM 1147 C C . GLU A 1 159 ? 3.646 1.637 12.196 1.00 97.75 159 GLU A C 1
ATOM 1149 O O . GLU A 1 159 ? 4.763 1.527 12.702 1.00 97.75 159 GLU A O 1
ATOM 1154 N N . THR A 1 160 ? 2.531 1.363 12.878 1.00 97.00 160 THR A N 1
ATOM 1155 C CA . THR A 1 160 ? 2.490 0.764 14.212 1.00 97.00 160 THR A CA 1
ATOM 1156 C C . THR A 1 160 ? 1.675 -0.525 14.169 1.00 97.00 160 THR A C 1
ATOM 1158 O O . THR A 1 160 ? 0.500 -0.511 13.820 1.00 97.00 160 THR A O 1
ATOM 1161 N N . ASN A 1 161 ? 2.297 -1.643 14.540 1.00 96.56 161 ASN A N 1
ATOM 1162 C CA . ASN A 1 161 ? 1.655 -2.947 14.698 1.00 96.56 161 ASN A CA 1
ATOM 1163 C C . ASN A 1 161 ? 2.409 -3.708 15.812 1.00 96.56 161 ASN A C 1
ATOM 1165 O O . ASN A 1 161 ? 3.628 -3.879 15.689 1.00 96.56 161 ASN A O 1
ATOM 1169 N N . PRO A 1 162 ? 1.756 -4.131 16.910 1.00 97.81 162 PRO A N 1
ATOM 1170 C CA . PRO A 1 162 ? 0.310 -4.123 17.148 1.00 97.81 162 PRO A CA 1
ATOM 1171 C C . PRO A 1 162 ? -0.281 -2.738 17.448 1.00 97.81 162 PRO A C 1
ATOM 1173 O O . PRO A 1 162 ? 0.420 -1.838 17.910 1.00 97.81 162 PRO A O 1
ATOM 1176 N N . LEU A 1 163 ? -1.585 -2.584 17.197 1.00 98.12 163 LEU A N 1
ATOM 1177 C CA . LEU A 1 163 ? -2.366 -1.397 17.559 1.00 98.12 163 LEU A CA 1
ATOM 1178 C C . LEU A 1 163 ? -3.071 -1.603 18.894 1.00 98.12 163 LEU A C 1
ATOM 1180 O O . LEU A 1 163 ? -3.729 -2.619 19.091 1.00 98.12 163 LEU A O 1
ATOM 1184 N N . ASN A 1 164 ? -3.017 -0.616 19.785 1.00 97.94 164 ASN A N 1
ATOM 1185 C CA . ASN A 1 164 ? -3.830 -0.644 20.995 1.00 97.94 164 ASN A CA 1
ATOM 1186 C C . ASN A 1 164 ? -5.272 -0.230 20.669 1.00 97.94 164 ASN A C 1
ATOM 1188 O O . ASN A 1 164 ? -5.524 0.939 20.388 1.00 97.94 164 ASN A O 1
ATOM 1192 N N . ILE A 1 165 ? -6.203 -1.182 20.692 1.00 98.25 165 ILE A N 1
ATOM 1193 C CA . ILE A 1 165 ? -7.601 -0.966 20.314 1.00 98.25 165 ILE A CA 1
ATOM 1194 C C . ILE A 1 165 ? -8.448 -0.668 21.553 1.00 98.25 165 ILE A C 1
ATOM 1196 O O . ILE A 1 165 ? -8.405 -1.410 22.539 1.00 98.25 165 ILE A O 1
ATOM 1200 N N . GLY A 1 166 ? -9.225 0.415 21.503 1.00 95.56 166 GLY A N 1
ATOM 1201 C CA . GLY A 1 166 ? -10.226 0.782 22.511 1.00 95.56 166 GLY A CA 1
ATOM 1202 C C . GLY A 1 166 ? -9.655 1.079 23.900 1.00 95.56 166 GLY A C 1
ATOM 1203 O O . GLY A 1 166 ? -10.368 0.923 24.890 1.00 95.56 166 GLY A O 1
ATOM 1204 N N . LEU A 1 167 ? -8.354 1.394 24.007 1.00 95.62 167 LEU A N 1
ATOM 1205 C CA . LEU A 1 167 ? -7.606 1.411 25.279 1.00 95.62 167 LEU A CA 1
ATOM 1206 C C . LEU A 1 167 ? -7.715 0.094 26.074 1.00 95.62 167 LEU A C 1
ATOM 1208 O O . LEU A 1 167 ? -7.549 0.074 27.296 1.00 95.62 167 LEU A O 1
ATOM 1212 N N . PHE A 1 168 ? -8.005 -1.009 25.383 1.00 96.00 168 PHE A N 1
ATOM 1213 C CA . PHE A 1 168 ? -8.346 -2.291 25.982 1.00 96.00 168 PHE A CA 1
ATOM 1214 C C . PHE A 1 168 ? -7.235 -3.324 25.792 1.00 96.00 168 PHE A C 1
ATOM 1216 O O . PHE A 1 168 ? -6.700 -3.844 26.773 1.00 96.00 168 PHE A O 1
ATOM 1223 N N . ALA A 1 169 ? -6.881 -3.627 24.542 1.00 97.81 169 ALA A N 1
ATOM 1224 C CA . ALA A 1 169 ? -5.903 -4.659 24.219 1.00 97.81 169 ALA A CA 1
ATOM 1225 C C . ALA A 1 169 ? -5.191 -4.373 22.894 1.00 97.81 169 ALA A C 1
ATOM 1227 O O . ALA A 1 169 ? -5.689 -3.639 22.044 1.00 97.81 169 ALA A O 1
ATOM 1228 N N . ASP A 1 170 ? -4.026 -4.988 22.721 1.00 98.44 170 ASP A N 1
ATOM 1229 C CA . ASP A 1 170 ? -3.228 -4.853 21.508 1.00 98.44 170 ASP A CA 1
ATOM 1230 C C . ASP A 1 170 ? -3.705 -5.845 20.439 1.00 98.44 170 ASP A C 1
ATOM 1232 O O . ASP A 1 170 ? -3.674 -7.060 20.645 1.00 98.44 170 ASP A O 1
ATOM 1236 N N . MET A 1 171 ? -4.140 -5.332 19.292 1.00 98.50 171 MET A N 1
ATOM 1237 C CA . MET A 1 171 ? -4.450 -6.108 18.099 1.00 98.50 171 MET A CA 1
ATOM 1238 C C . MET A 1 171 ? -3.201 -6.264 17.241 1.00 98.50 171 MET A C 1
ATOM 1240 O O . MET A 1 171 ? -2.628 -5.275 16.787 1.00 98.50 171 MET A O 1
ATOM 1244 N N . THR A 1 172 ? -2.799 -7.507 16.984 1.00 98.62 172 THR A N 1
ATOM 1245 C CA . THR A 1 172 ? -1.804 -7.785 15.939 1.00 98.62 172 THR A CA 1
ATOM 1246 C C . THR A 1 172 ? -2.526 -7.808 14.606 1.00 98.62 172 THR A C 1
ATOM 1248 O O . THR A 1 172 ? -3.377 -8.665 14.404 1.00 98.62 172 THR A O 1
ATOM 1251 N N . ILE A 1 173 ? -2.213 -6.878 13.708 1.00 98.56 173 ILE A N 1
ATOM 1252 C CA . ILE A 1 173 ? -2.806 -6.862 12.369 1.00 98.56 173 ILE A CA 1
ATOM 1253 C C . ILE A 1 173 ? -2.075 -7.893 11.515 1.00 98.56 173 ILE A C 1
ATOM 1255 O O . ILE A 1 173 ? -0.866 -7.777 11.304 1.00 98.56 173 ILE A O 1
ATOM 1259 N N . GLU A 1 174 ? -2.806 -8.898 11.040 1.00 98.31 174 GLU A N 1
ATOM 1260 C CA . GLU A 1 174 ? -2.287 -9.960 10.171 1.00 98.31 174 GLU A CA 1
ATOM 1261 C C . GLU A 1 174 ? -2.661 -9.721 8.708 1.00 98.31 174 GLU A C 1
ATOM 1263 O O . GLU A 1 174 ? -1.871 -10.004 7.807 1.00 98.31 174 GLU A O 1
ATOM 1268 N N . VAL A 1 175 ? -3.856 -9.179 8.471 1.00 98.31 175 VAL A N 1
ATOM 1269 C CA . VAL A 1 175 ? -4.350 -8.819 7.143 1.00 98.31 175 VAL A CA 1
ATOM 1270 C C . VAL A 1 175 ? -4.984 -7.443 7.234 1.00 98.31 175 VAL A C 1
ATOM 1272 O O . VAL A 1 175 ? -5.779 -7.180 8.131 1.00 98.31 175 VAL A O 1
ATOM 1275 N N . SER A 1 176 ? -4.648 -6.556 6.302 1.00 98.56 176 SER A N 1
ATOM 1276 C CA . SER A 1 176 ? -5.364 -5.296 6.162 1.00 98.56 176 SER A CA 1
ATOM 1277 C C . SER A 1 176 ? -5.458 -4.891 4.703 1.00 98.56 176 SER A C 1
ATOM 1279 O 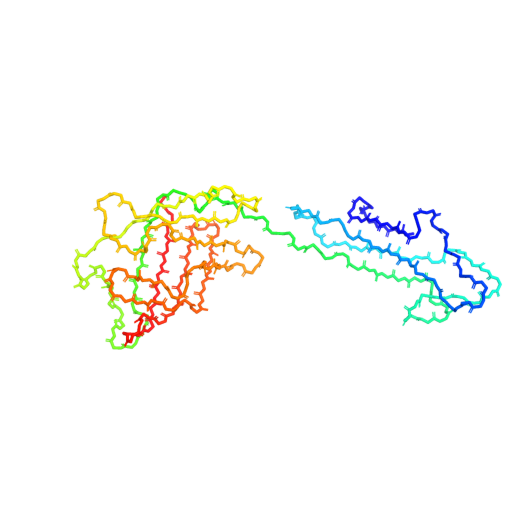O . SER A 1 176 ? -4.481 -4.961 3.955 1.00 98.56 176 SER A O 1
ATOM 1281 N N . THR A 1 177 ? -6.664 -4.518 4.294 1.00 98.50 177 THR A N 1
ATOM 1282 C CA . THR A 1 177 ? -7.016 -4.203 2.909 1.00 98.50 177 THR A CA 1
ATOM 1283 C C . THR A 1 177 ? -7.848 -2.939 2.856 1.00 98.50 177 THR A C 1
ATOM 1285 O O . THR A 1 177 ? -8.394 -2.499 3.870 1.00 98.50 177 THR A O 1
ATOM 1288 N N . PHE A 1 178 ? -7.954 -2.349 1.674 1.00 98.06 178 PHE A N 1
ATOM 1289 C CA . PHE A 1 178 ? -8.847 -1.225 1.455 1.00 98.06 178 PHE A CA 1
ATOM 1290 C C . PHE A 1 178 ? -9.643 -1.386 0.164 1.00 98.06 178 PHE A C 1
ATOM 1292 O O . PHE A 1 178 ? -9.251 -2.110 -0.750 1.00 98.06 178 PHE A O 1
ATOM 1299 N N . ASN A 1 179 ? -10.769 -0.683 0.085 1.00 96.19 179 ASN A N 1
ATOM 1300 C CA . ASN A 1 179 ? -11.550 -0.544 -1.133 1.00 96.19 179 ASN A CA 1
ATOM 1301 C C . ASN A 1 179 ? -11.791 0.939 -1.399 1.00 96.19 179 ASN A C 1
ATOM 1303 O O . ASN A 1 179 ? -12.588 1.580 -0.717 1.00 96.19 179 ASN A O 1
ATOM 1307 N N . GLU A 1 180 ? -11.106 1.472 -2.407 1.00 93.31 180 GLU A N 1
ATOM 1308 C CA . GLU A 1 180 ? -11.213 2.875 -2.813 1.00 93.31 180 GLU A CA 1
ATOM 1309 C C . GLU A 1 180 ? -12.628 3.242 -3.267 1.00 93.31 180 GLU A C 1
ATOM 1311 O O . GLU A 1 180 ? -13.157 4.272 -2.863 1.00 93.31 180 GLU A O 1
ATOM 1316 N N . GLY A 1 181 ? -13.292 2.364 -4.026 1.00 92.06 181 GLY A N 1
ATOM 1317 C CA . GLY A 1 181 ? -14.653 2.604 -4.510 1.00 92.06 181 GLY A CA 1
ATOM 1318 C C . GLY A 1 181 ? -15.716 2.611 -3.408 1.00 92.06 181 GLY A C 1
ATOM 1319 O O . GLY A 1 181 ? -16.819 3.106 -3.636 1.00 92.06 181 GLY A O 1
ATOM 1320 N N . GLN A 1 182 ? -15.401 2.062 -2.231 1.00 93.44 182 GLN A N 1
ATOM 1321 C CA . GLN A 1 182 ? -16.282 2.064 -1.061 1.00 93.44 182 GLN A CA 1
ATOM 1322 C C . GLN A 1 182 ? -15.794 2.994 0.058 1.00 93.44 182 GLN A C 1
ATOM 1324 O O . GLN A 1 182 ? -16.529 3.191 1.020 1.00 93.44 182 GLN A O 1
ATOM 1329 N N . GLY A 1 183 ? -14.583 3.553 -0.041 1.00 95.75 183 GLY A N 1
ATOM 1330 C CA . GLY A 1 183 ? -13.969 4.323 1.040 1.00 95.75 183 GLY A CA 1
ATOM 1331 C C . GLY A 1 183 ? -13.821 3.508 2.327 1.00 95.75 183 GLY A C 1
ATOM 1332 O O . GLY A 1 183 ? -14.078 4.032 3.408 1.00 95.75 183 GLY A O 1
ATOM 1333 N N . THR A 1 184 ? -13.474 2.219 2.221 1.00 98.19 184 THR A N 1
ATOM 1334 C CA . THR A 1 184 ? -13.367 1.323 3.384 1.00 98.19 184 THR A CA 1
ATOM 1335 C C . THR A 1 184 ? -11.947 0.831 3.614 1.00 98.19 184 THR A C 1
ATOM 1337 O O . THR A 1 184 ? -11.266 0.466 2.654 1.00 98.19 184 THR A O 1
ATOM 1340 N N . VAL A 1 185 ? -11.539 0.720 4.877 1.00 98.69 185 VAL A N 1
ATOM 1341 C CA . VAL A 1 185 ? -10.320 0.020 5.316 1.00 98.69 185 VAL A CA 1
ATOM 1342 C C . VAL A 1 185 ? -10.723 -1.108 6.255 1.00 98.69 185 VAL A C 1
ATOM 1344 O O . VAL A 1 185 ? -11.475 -0.879 7.192 1.00 98.69 185 VAL A O 1
ATOM 1347 N N . ILE A 1 186 ? -10.223 -2.316 6.020 1.00 98.75 186 ILE A N 1
ATOM 1348 C CA . ILE A 1 186 ? -10.492 -3.496 6.845 1.00 98.75 186 ILE A CA 1
ATOM 1349 C C . ILE A 1 186 ? -9.174 -3.955 7.455 1.00 98.75 186 ILE A C 1
ATOM 1351 O O . ILE A 1 186 ? -8.157 -4.011 6.758 1.00 98.75 186 ILE A O 1
ATOM 1355 N N . ALA A 1 187 ? -9.178 -4.296 8.737 1.00 98.75 187 ALA A N 1
ATOM 1356 C CA . ALA A 1 187 ? -8.056 -4.939 9.402 1.00 98.75 187 ALA A CA 1
ATOM 1357 C C . ALA A 1 187 ? -8.538 -6.144 10.209 1.00 98.75 187 ALA A C 1
ATOM 1359 O O . ALA A 1 187 ? -9.511 -6.057 10.958 1.00 98.75 187 ALA A O 1
ATOM 1360 N N . ASP A 1 188 ? -7.812 -7.247 10.075 1.00 98.75 188 ASP A N 1
ATOM 1361 C CA . ASP A 1 188 ? -8.076 -8.530 10.706 1.00 98.75 188 ASP A CA 1
ATOM 1362 C C . ASP A 1 188 ? -6.847 -9.002 11.481 1.00 98.75 188 ASP A C 1
ATOM 1364 O O . ASP A 1 188 ? -5.698 -8.840 11.053 1.00 98.75 188 ASP A O 1
ATOM 1368 N N . GLY A 1 189 ? -7.103 -9.638 12.618 1.00 98.62 189 GLY A N 1
ATOM 1369 C CA . GLY A 1 189 ? -6.080 -10.291 13.418 1.00 98.62 189 GLY A CA 1
ATOM 1370 C C . GLY A 1 189 ? -6.517 -10.512 14.864 1.00 98.62 189 GLY A C 1
ATOM 1371 O O . GLY A 1 189 ? -7.630 -10.154 15.251 1.00 98.62 189 GLY A O 1
ATOM 1372 N N . PRO A 1 190 ? -5.692 -11.158 15.696 1.00 98.38 190 PRO A N 1
ATOM 1373 C CA . PRO A 1 190 ? -6.045 -11.405 17.085 1.00 98.38 190 PRO A CA 1
ATOM 1374 C C . PRO A 1 190 ? -5.982 -10.119 17.921 1.00 98.38 190 PRO A C 1
ATOM 1376 O O . PRO A 1 190 ? -4.971 -9.413 17.918 1.00 98.38 190 PRO A O 1
ATOM 1379 N N . LEU A 1 191 ? -7.033 -9.859 18.706 1.00 98.50 191 LEU A N 1
ATOM 1380 C CA . LEU A 1 191 ? -7.039 -8.824 19.741 1.00 98.50 191 LEU A CA 1
ATOM 1381 C C . LEU A 1 191 ? -6.528 -9.421 21.057 1.00 98.50 191 LEU A C 1
ATOM 1383 O O . LEU A 1 191 ? -7.273 -10.034 21.827 1.00 98.50 191 LEU A O 1
ATOM 1387 N N . GLY A 1 192 ? -5.224 -9.286 21.297 1.00 96.06 192 GLY A N 1
ATOM 1388 C CA . GLY A 1 192 ? -4.529 -9.870 22.438 1.00 96.06 192 GLY A CA 1
ATOM 1389 C C . GLY A 1 192 ? -4.841 -11.360 22.617 1.00 96.06 192 GLY A C 1
ATOM 1390 O O . GLY A 1 192 ? -4.787 -12.154 21.681 1.00 96.06 192 GLY A O 1
ATOM 1391 N N . GLY A 1 193 ? -5.195 -11.747 23.845 1.00 96.44 193 GLY A N 1
ATOM 1392 C CA . GLY A 1 193 ? -5.629 -13.110 24.174 1.00 96.44 193 GLY A CA 1
ATOM 1393 C C . GLY A 1 193 ? -7.135 -13.360 24.027 1.00 96.44 193 GLY A C 1
ATOM 1394 O O . GLY A 1 193 ? -7.608 -14.395 24.493 1.00 96.44 193 GLY A O 1
ATOM 1395 N N . PHE A 1 194 ? -7.899 -12.422 23.457 1.00 97.62 194 PHE A N 1
ATOM 1396 C CA . PHE A 1 194 ? -9.367 -12.465 23.460 1.00 97.62 194 PHE A CA 1
ATOM 1397 C C . PHE A 1 194 ? -9.970 -13.147 22.228 1.00 97.62 194 PHE A C 1
ATOM 1399 O O . PHE A 1 194 ? -11.115 -13.596 22.289 1.00 97.62 194 PHE A O 1
ATOM 1406 N N . GLY A 1 195 ? -9.200 -13.287 21.150 1.00 97.69 195 GLY A N 1
ATOM 1407 C CA . GLY A 1 195 ? -9.583 -14.045 19.960 1.00 97.69 195 GLY A CA 1
ATOM 1408 C C . GLY A 1 195 ? -9.451 -13.251 18.660 1.00 97.69 195 GLY A C 1
ATOM 1409 O O . GLY A 1 195 ? -9.011 -12.099 18.689 1.00 97.69 195 GLY A O 1
ATOM 1410 N N . PRO A 1 196 ? -9.801 -13.876 17.522 1.00 98.62 196 PRO A N 1
ATOM 1411 C CA . PRO A 1 196 ? -9.821 -13.225 16.217 1.00 98.62 196 PRO A CA 1
ATOM 1412 C C . PRO A 1 196 ? -10.799 -12.054 16.196 1.00 98.62 196 PRO A C 1
ATOM 1414 O O . PRO A 1 196 ? -11.936 -12.171 16.657 1.00 98.62 196 PRO A O 1
ATOM 1417 N N . TYR A 1 197 ? -10.338 -10.934 15.665 1.00 98.81 197 TYR A N 1
ATOM 1418 C CA . TYR A 1 197 ? -11.019 -9.656 15.713 1.00 98.81 197 TYR A CA 1
ATOM 1419 C C . TYR A 1 197 ? -10.877 -8.946 14.368 1.00 98.81 197 TYR A C 1
ATOM 1421 O O . TYR A 1 197 ? -9.873 -9.107 13.671 1.00 98.81 197 TYR A O 1
ATOM 1429 N N . GLN A 1 198 ? -11.901 -8.187 14.004 1.00 98.81 198 GLN A N 1
ATOM 1430 C CA . GLN A 1 198 ? -11.924 -7.377 12.799 1.00 98.81 198 GLN A CA 1
ATOM 1431 C C . GLN A 1 198 ? -12.420 -5.985 13.146 1.00 98.81 198 GLN A C 1
ATOM 1433 O O . GLN A 1 198 ? -13.348 -5.833 13.945 1.00 98.81 198 GLN A O 1
ATOM 1438 N N . PHE A 1 199 ? -11.845 -4.988 12.484 1.00 98.81 199 PHE A N 1
ATOM 1439 C CA . PHE A 1 199 ? -12.470 -3.683 12.374 1.00 98.81 199 PHE A CA 1
ATOM 1440 C C . PHE A 1 199 ? -12.510 -3.194 10.935 1.00 98.81 199 PHE A C 1
ATOM 1442 O O . PHE A 1 199 ? -11.624 -3.483 10.129 1.00 98.81 199 PHE A O 1
ATOM 1449 N N . VAL A 1 200 ? -13.560 -2.442 10.634 1.00 98.81 200 VAL A N 1
ATOM 1450 C CA . VAL A 1 200 ? -13.824 -1.809 9.353 1.00 98.81 200 VAL A CA 1
ATOM 1451 C C . VAL A 1 200 ? -13.991 -0.320 9.602 1.00 98.81 200 VAL A C 1
ATOM 1453 O O . VAL A 1 200 ? -14.840 0.100 10.384 1.00 98.81 200 VAL A O 1
ATOM 1456 N N . LEU A 1 201 ? -13.166 0.477 8.935 1.00 98.81 201 LEU A N 1
ATOM 1457 C CA . LEU A 1 201 ? -13.331 1.919 8.847 1.00 98.81 201 LEU A CA 1
ATOM 1458 C C . LEU A 1 201 ? -14.131 2.208 7.583 1.00 98.81 201 LEU A C 1
ATOM 1460 O O . LEU A 1 201 ? -13.687 1.814 6.504 1.00 98.81 201 LEU A O 1
ATOM 1464 N N . SER A 1 202 ? -15.264 2.895 7.699 1.00 98.56 202 SER A N 1
ATOM 1465 C CA . SER A 1 202 ? -16.115 3.259 6.558 1.00 98.56 202 SER A CA 1
ATOM 1466 C C . SER A 1 202 ? -16.275 4.768 6.478 1.00 98.56 202 SER A C 1
ATOM 1468 O O . SER A 1 202 ? -16.697 5.396 7.448 1.00 98.56 202 SER A O 1
ATOM 1470 N N . LYS A 1 203 ? -15.943 5.360 5.331 1.00 98.00 203 LYS A N 1
ATOM 1471 C CA . LYS A 1 203 ? -16.125 6.797 5.117 1.00 98.00 203 LYS A CA 1
ATOM 1472 C C . LYS A 1 203 ? -17.610 7.187 5.159 1.00 98.00 203 LYS A C 1
ATOM 1474 O O . LYS A 1 203 ? -18.441 6.473 4.596 1.00 98.00 203 LYS A O 1
ATOM 1479 N N . GLN A 1 204 ? -17.913 8.327 5.787 1.00 95.31 204 GLN A N 1
ATOM 1480 C CA . GLN A 1 204 ? -19.259 8.927 5.831 1.00 95.31 204 GLN A CA 1
ATOM 1481 C C . GLN A 1 204 ? -19.678 9.637 4.536 1.00 95.31 204 GLN A C 1
ATOM 1483 O O . GLN A 1 204 ? -18.801 10.190 3.828 1.00 95.31 204 GLN A O 1
#